Protein AF-U3U394-F1 (afdb_monomer_lite)

Radius of gyration: 17.97 Å; chains: 1; bounding box: 42×38×52 Å

Foldseek 3Di:
DVQQQDDDPQHGFGAPDPDRAGDDDLAARLVVLVVLLVVLVVDDPVVVVVSLVSLLSNVVSQLCLLPPDDNVLSQGWGWHAAPVGDTDIARFDDCRHPPPVDAAARLNVQLNLLLSLLSSLVVVVVPVVSNVSSLSNSVSSLVCCCQSHPVSDRQQAPDDDDADWDADPNDPVQTADHLFGASAKHADPPPPVRHIDAQCDCVRPVDPCNSRHRHTDPSSSVSNVSSVVGDSDD

pLDDT: mean 91.77, std 9.72, range [55.38, 98.94]

Sequence (234 aa):
MARLTSLDNWHDYWRADGEKRPFFHPSDAGLPVIALLEYARIAPQAQQAKIRQTVKRSLSFELAVTKETRNPFGYARQLIQLKDGVKRTSFFFPHDSEAAPWWQGENARIASLAAAARQAMPLFADDKAFTQQLQSYAWDQLNWILGHNPYDVSMLTGSSYRHISYLFFNSWKYTTLPGGIVNGITGASNQVADGIAFDEGYAVTRKDNDWRWAEGWLPHSAWYLYAVSLPDRH

Secondary structure (DSSP, 8-state):
-TTEEEETTEEEEEBSSSSS-B---TTTTTHHHHHHHHHHTTS-HHHHHHHHHHHHHHHHHHHHHHHSS--TT----EEEE-TTS-EEEESS--SSSTTTT-----HHHHHHHHHHHHHHGGGGTT-HHHHHHHHHHHHHHHHHHTT-STT----BTTSSS------BTTBGGGPPPTT-BB---EE-SSS-TT-EES---HHHHSSS-THHHH-B-HHHHHHHHHHHHS----

Structure (mmCIF, N/CA/C/O backbone):
data_AF-U3U394-F1
#
_entry.id   AF-U3U394-F1
#
loop_
_atom_site.group_PDB
_atom_site.id
_atom_site.type_symbol
_atom_site.label_atom_id
_atom_site.label_alt_id
_atom_site.label_comp_id
_atom_site.label_asym_id
_atom_site.label_entity_id
_atom_site.label_seq_id
_atom_site.pdbx_PDB_ins_code
_atom_site.Cartn_x
_atom_site.Cartn_y
_atom_site.Cartn_z
_atom_site.occupancy
_atom_site.B_iso_or_equiv
_atom_site.auth_seq_id
_atom_site.auth_comp_id
_atom_site.auth_asym_id
_atom_site.auth_atom_id
_atom_site.pdbx_PDB_model_num
ATOM 1 N N . MET A 1 1 ? -18.709 -1.958 7.313 1.00 63.03 1 MET A N 1
ATOM 2 C CA . MET A 1 1 ? -18.138 -3.155 7.983 1.00 63.03 1 MET A CA 1
ATOM 3 C C . MET A 1 1 ? -18.516 -4.467 7.300 1.00 63.03 1 MET A C 1
ATOM 5 O O . MET A 1 1 ? -17.680 -5.349 7.260 1.00 63.03 1 MET A O 1
ATOM 9 N N . ALA A 1 2 ? -19.702 -4.594 6.688 1.00 76.31 2 ALA A N 1
ATOM 10 C CA . ALA A 1 2 ? -20.147 -5.803 5.970 1.00 76.31 2 ALA A CA 1
ATOM 11 C C . ALA A 1 2 ? -19.327 -6.197 4.712 1.00 76.31 2 ALA A C 1
ATOM 13 O O . ALA A 1 2 ? -19.745 -7.078 3.967 1.00 76.31 2 ALA A O 1
ATOM 14 N N . ARG A 1 3 ? -18.201 -5.526 4.437 1.00 92.25 3 ARG A N 1
ATOM 15 C CA . ARG A 1 3 ? -17.282 -5.845 3.332 1.00 92.25 3 ARG A CA 1
ATOM 16 C C . ARG A 1 3 ? -15.950 -6.440 3.800 1.00 92.25 3 ARG A C 1
ATOM 18 O O . ARG A 1 3 ? -15.178 -6.861 2.952 1.00 92.25 3 ARG A O 1
ATOM 25 N N . LEU A 1 4 ? -15.692 -6.486 5.110 1.00 95.06 4 LEU A N 1
ATOM 26 C CA . LEU A 1 4 ? -14.572 -7.248 5.657 1.00 95.06 4 LEU A CA 1
ATOM 27 C C . LEU A 1 4 ? -15.026 -8.706 5.787 1.00 95.06 4 LEU A C 1
ATOM 29 O O . LEU A 1 4 ? -16.040 -8.964 6.441 1.00 95.06 4 LEU A O 1
ATOM 33 N N . THR A 1 5 ? -14.339 -9.632 5.129 1.00 95.38 5 THR A N 1
ATOM 34 C CA . THR A 1 5 ? -14.770 -11.030 5.002 1.00 95.38 5 THR A CA 1
ATOM 35 C C . THR A 1 5 ? -13.592 -11.994 5.109 1.00 95.38 5 THR A C 1
ATOM 37 O O . THR A 1 5 ? -12.438 -11.576 5.156 1.00 95.38 5 THR A O 1
ATOM 40 N N . SER A 1 6 ? -13.904 -13.289 5.139 1.00 94.44 6 SER A N 1
ATOM 41 C CA . SER A 1 6 ? -12.925 -14.372 5.169 1.00 94.44 6 SER A CA 1
ATOM 42 C C . SER A 1 6 ? -13.251 -15.438 4.117 1.00 94.44 6 SER A C 1
ATOM 44 O O . SER A 1 6 ? -14.423 -15.711 3.828 1.00 94.44 6 SER A O 1
ATOM 46 N N . LEU A 1 7 ? -12.214 -16.043 3.547 1.00 91.19 7 LEU A N 1
ATOM 47 C CA . LEU A 1 7 ? -12.273 -17.128 2.573 1.00 91.19 7 LEU A CA 1
ATOM 48 C C . LEU A 1 7 ? -11.071 -18.036 2.813 1.00 91.19 7 LEU A C 1
ATOM 50 O O . LEU A 1 7 ? -9.940 -17.560 2.793 1.00 91.19 7 LEU A O 1
ATOM 54 N N . ASP A 1 8 ? -11.339 -19.323 3.017 1.00 89.38 8 ASP A N 1
ATOM 55 C CA . ASP A 1 8 ? -10.326 -20.340 3.288 1.00 89.38 8 ASP A CA 1
ATOM 56 C C . ASP A 1 8 ? -9.394 -19.908 4.434 1.00 89.38 8 ASP A C 1
ATOM 58 O O . ASP A 1 8 ? -9.861 -19.704 5.558 1.00 89.38 8 ASP A O 1
ATOM 62 N N . ASN A 1 9 ? -8.101 -19.736 4.159 1.00 90.50 9 ASN A N 1
ATOM 63 C CA . ASN A 1 9 ? -7.083 -19.296 5.114 1.00 90.50 9 ASN A CA 1
ATOM 64 C C . ASN A 1 9 ? -6.902 -17.767 5.184 1.00 90.50 9 ASN A C 1
ATOM 66 O O . ASN A 1 9 ? -6.143 -17.285 6.025 1.00 90.50 9 ASN A O 1
ATOM 70 N N . TRP A 1 10 ? -7.569 -16.994 4.323 1.00 94.62 10 TRP A N 1
ATOM 71 C CA . TRP A 1 10 ? -7.512 -15.535 4.354 1.00 94.62 10 TRP A CA 1
ATOM 72 C C . TRP A 1 10 ? -8.654 -14.984 5.191 1.00 94.62 10 TRP A C 1
ATOM 74 O O . TRP A 1 10 ? -9.829 -15.062 4.820 1.00 94.62 10 TRP A O 1
ATOM 84 N N . HIS A 1 11 ? -8.300 -14.396 6.326 1.00 95.44 11 HIS A N 1
ATOM 85 C CA . HIS A 1 11 ? -9.247 -13.768 7.231 1.00 95.44 11 HIS A CA 1
ATOM 86 C C . HIS A 1 11 ? -9.140 -12.253 7.150 1.00 95.44 11 HIS A C 1
ATOM 88 O O . HIS A 1 11 ? -8.042 -11.714 7.103 1.00 95.44 11 HIS A O 1
ATOM 94 N N . ASP A 1 12 ? -10.282 -11.577 7.207 1.00 97.00 12 ASP A N 1
ATOM 95 C CA . ASP A 1 12 ? -10.366 -10.128 7.395 1.00 97.00 12 ASP A CA 1
ATOM 96 C C . ASP A 1 12 ? -9.837 -9.286 6.225 1.00 97.00 12 ASP A C 1
ATOM 98 O O . ASP A 1 12 ? -9.327 -8.185 6.423 1.00 97.00 12 ASP A O 1
ATOM 102 N N . TYR A 1 13 ? -10.029 -9.767 4.996 1.00 97.19 13 TYR A N 1
ATOM 103 C CA . TYR A 1 13 ? -9.745 -9.000 3.783 1.00 97.19 13 TYR A CA 1
ATOM 104 C C . TYR A 1 13 ? -10.979 -8.221 3.306 1.00 97.19 13 TYR A C 1
ATOM 106 O O . TYR A 1 13 ? -12.129 -8.573 3.597 1.00 97.19 13 TYR A O 1
ATOM 114 N N . TRP A 1 14 ? -10.761 -7.146 2.549 1.00 97.94 14 TRP A N 1
ATOM 115 C CA . TRP A 1 14 ? -11.839 -6.385 1.914 1.00 97.94 14 TRP A CA 1
ATOM 116 C C . TRP A 1 14 ? -12.345 -7.099 0.660 1.00 97.94 14 TRP A C 1
ATOM 118 O O . TRP A 1 14 ? -11.542 -7.457 -0.194 1.00 97.94 14 TRP A O 1
ATOM 128 N N . ARG A 1 15 ? -13.664 -7.267 0.491 1.00 96.81 15 ARG A N 1
ATOM 129 C CA . ARG A 1 15 ? -14.250 -7.728 -0.784 1.00 96.81 15 ARG A CA 1
ATOM 130 C C . ARG A 1 15 ? -14.664 -6.572 -1.695 1.00 96.81 15 ARG A C 1
ATOM 132 O O . ARG A 1 15 ? -15.255 -5.589 -1.236 1.00 96.81 15 ARG A O 1
ATOM 139 N N . ALA A 1 16 ? -14.411 -6.733 -2.988 1.00 95.56 16 ALA A N 1
ATOM 140 C CA . ALA A 1 16 ? -14.773 -5.786 -4.037 1.00 95.56 16 ALA A CA 1
ATOM 141 C C . ALA A 1 16 ? -16.257 -5.886 -4.440 1.00 95.56 16 ALA A C 1
ATOM 143 O O . ALA A 1 16 ? -16.880 -4.875 -4.755 1.00 95.56 16 ALA A O 1
ATOM 144 N N . ASP A 1 17 ? -16.854 -7.077 -4.373 1.00 92.88 17 ASP A N 1
ATOM 145 C CA . ASP A 1 17 ? -18.209 -7.358 -4.859 1.00 92.88 17 ASP A CA 1
ATOM 146 C C . ASP A 1 17 ? -19.150 -7.881 -3.753 1.00 92.88 17 ASP A C 1
ATOM 148 O O . ASP A 1 17 ? -18.876 -7.747 -2.556 1.00 92.88 17 ASP A O 1
ATOM 152 N N . GLY A 1 18 ? -20.325 -8.383 -4.152 1.00 91.62 18 GLY A N 1
ATOM 153 C CA . GLY A 1 18 ? -21.289 -9.025 -3.252 1.00 91.62 18 GLY A CA 1
ATOM 154 C C . GLY A 1 18 ? -20.880 -10.436 -2.814 1.00 91.62 18 GLY A C 1
ATOM 155 O O . GLY A 1 18 ? -21.461 -10.968 -1.868 1.00 91.62 18 GLY A O 1
ATOM 156 N N . GLU A 1 19 ? -19.868 -11.015 -3.459 1.00 89.81 19 GLU A N 1
ATOM 157 C CA . GLU A 1 19 ? -19.391 -12.370 -3.225 1.00 89.81 19 GLU A CA 1
ATOM 158 C C . GLU A 1 19 ? -18.104 -12.344 -2.384 1.00 89.81 19 GLU A C 1
ATOM 160 O O . GLU A 1 19 ? -18.111 -11.880 -1.234 1.00 89.81 19 GLU A O 1
ATOM 165 N N . LYS A 1 20 ? -17.012 -12.899 -2.922 1.00 90.19 20 LYS A N 1
ATOM 166 C CA . LYS A 1 20 ? -15.726 -13.086 -2.246 1.00 90.19 20 LYS A CA 1
ATOM 167 C C . LYS A 1 20 ? -14.536 -12.596 -3.079 1.00 90.19 20 LYS A C 1
ATOM 169 O O . LYS A 1 20 ? -13.404 -12.963 -2.748 1.00 90.19 20 LYS A O 1
ATOM 174 N N . ARG A 1 21 ? -14.742 -11.781 -4.126 1.00 94.94 21 ARG A N 1
ATOM 175 C CA . ARG A 1 21 ? -13.626 -11.201 -4.893 1.00 94.94 21 ARG A CA 1
ATOM 176 C C . ARG A 1 21 ? -12.840 -10.253 -3.985 1.00 94.94 21 ARG A C 1
ATOM 178 O O . ARG A 1 21 ? -13.437 -9.308 -3.465 1.00 94.94 21 ARG A O 1
ATOM 185 N N . PRO A 1 22 ? -11.533 -10.461 -3.771 1.00 97.00 22 PRO A N 1
ATOM 186 C CA . PRO A 1 22 ? -10.739 -9.549 -2.964 1.00 97.00 22 PRO A CA 1
ATOM 187 C C . PRO A 1 22 ? -10.677 -8.163 -3.611 1.00 97.00 22 PRO A C 1
ATOM 189 O O . PRO A 1 22 ? -10.644 -8.014 -4.835 1.00 97.00 22 PRO A O 1
ATOM 192 N N . PHE A 1 23 ? -10.694 -7.137 -2.772 1.00 97.50 23 PHE A N 1
ATOM 193 C CA . PHE A 1 23 ? -10.368 -5.774 -3.142 1.00 97.50 23 PHE A CA 1
ATOM 194 C C . PHE A 1 23 ? -8.850 -5.621 -3.101 1.00 97.50 23 PHE A C 1
ATOM 196 O O . PHE A 1 23 ? -8.230 -5.730 -2.047 1.00 97.50 23 PHE A O 1
ATOM 203 N N . PHE A 1 24 ? -8.280 -5.363 -4.268 1.00 97.06 24 PHE A N 1
ATOM 204 C CA . PHE A 1 24 ? -6.892 -4.981 -4.473 1.00 97.06 24 PHE A CA 1
ATOM 205 C C . PHE A 1 24 ? -6.909 -3.789 -5.431 1.00 97.06 24 PHE A C 1
ATOM 207 O O . PHE A 1 24 ? -7.726 -3.751 -6.356 1.00 97.06 24 PHE A O 1
ATOM 214 N N . HIS A 1 25 ? -6.072 -2.786 -5.174 1.00 97.62 25 HIS A N 1
ATOM 215 C CA . HIS A 1 25 ? -6.107 -1.521 -5.907 1.00 97.62 25 HIS A CA 1
ATOM 216 C C . HIS A 1 25 ? -4.688 -0.998 -6.127 1.00 97.62 25 HIS A C 1
ATOM 218 O O . HIS A 1 25 ? -3.935 -0.919 -5.155 1.00 97.62 25 HIS A O 1
ATOM 224 N N . PRO A 1 26 ? -4.330 -0.574 -7.350 1.00 95.62 26 PRO A N 1
ATOM 225 C CA . PRO A 1 26 ? -2.977 -0.119 -7.687 1.00 95.62 26 PRO A CA 1
ATOM 226 C C . PRO A 1 26 ? -2.648 1.276 -7.119 1.00 95.62 26 PRO A C 1
ATOM 228 O O . PRO A 1 26 ? -1.492 1.697 -7.129 1.00 95.62 26 PRO A O 1
ATOM 231 N N . SER A 1 27 ? -3.652 1.993 -6.595 1.00 97.75 27 SER A N 1
ATOM 232 C CA . SER A 1 27 ? -3.497 3.356 -6.060 1.00 97.75 27 SER A CA 1
ATOM 233 C C . SER A 1 27 ? -4.042 3.610 -4.652 1.00 97.75 27 SER A C 1
ATOM 235 O O . SER A 1 27 ? -3.453 4.407 -3.938 1.00 97.75 27 SER A O 1
ATOM 237 N N . ASP A 1 28 ? -5.122 2.955 -4.213 1.00 97.62 28 ASP A N 1
ATOM 238 C CA . ASP A 1 28 ? -5.930 3.427 -3.070 1.00 97.62 28 ASP A CA 1
ATOM 239 C C . ASP A 1 28 ? -6.272 2.291 -2.089 1.00 97.62 28 ASP A C 1
ATOM 241 O O . ASP A 1 28 ? -7.336 2.277 -1.469 1.00 97.62 28 ASP A O 1
ATOM 245 N N . ALA A 1 29 ? -5.395 1.293 -1.951 1.00 98.56 29 ALA A N 1
ATOM 246 C CA . ALA A 1 29 ? -5.679 0.116 -1.124 1.00 98.56 29 ALA A CA 1
ATOM 247 C C . ALA A 1 29 ? -5.903 0.446 0.367 1.00 98.56 29 ALA A C 1
ATOM 249 O O . ALA A 1 29 ? -6.643 -0.269 1.039 1.00 98.56 29 ALA A O 1
ATOM 250 N N . GLY A 1 30 ? -5.327 1.540 0.882 1.00 98.62 30 GLY A N 1
ATOM 251 C CA . GLY A 1 30 ? -5.552 2.012 2.255 1.00 98.62 30 GLY A CA 1
ATOM 252 C C . GLY A 1 30 ? -6.858 2.790 2.462 1.00 98.62 30 GLY A C 1
ATOM 253 O O . GLY A 1 30 ? -7.289 2.992 3.602 1.00 98.62 30 GLY A O 1
ATOM 254 N N . LEU A 1 31 ? -7.532 3.202 1.384 1.00 98.50 31 LEU A N 1
ATOM 255 C CA . LEU A 1 31 ? -8.709 4.070 1.451 1.00 98.50 31 LEU A CA 1
ATOM 256 C C . LEU A 1 31 ? -9.891 3.486 2.254 1.00 98.50 31 LEU A C 1
ATOM 258 O O . LEU A 1 31 ? -10.526 4.258 2.976 1.00 98.50 31 LEU A O 1
ATOM 262 N N . PRO A 1 32 ? -10.197 2.168 2.232 1.00 98.44 32 PRO A N 1
ATOM 263 C CA . PRO A 1 32 ? -11.253 1.604 3.075 1.00 98.44 32 PRO A CA 1
ATOM 264 C C . PRO A 1 32 ? -11.048 1.863 4.575 1.00 98.44 32 PRO A C 1
ATOM 266 O O . PRO A 1 32 ? -12.013 2.138 5.290 1.00 98.44 32 PRO A O 1
ATOM 269 N N . VAL A 1 33 ? -9.801 1.804 5.056 1.00 98.50 33 VAL A N 1
ATOM 270 C CA . VAL A 1 33 ? -9.463 2.096 6.457 1.00 98.50 33 VAL A CA 1
ATOM 271 C C . VAL A 1 33 ? -9.588 3.591 6.732 1.00 98.50 33 VAL A C 1
ATOM 273 O O . VAL A 1 33 ? -10.246 3.966 7.699 1.00 98.50 33 VAL A O 1
ATOM 276 N N . ILE A 1 34 ? -9.039 4.440 5.861 1.00 98.44 34 ILE A N 1
ATOM 277 C CA . ILE A 1 34 ? -9.120 5.906 5.988 1.00 98.44 34 ILE A CA 1
ATOM 278 C C . ILE A 1 34 ? -10.581 6.364 6.056 1.00 98.44 34 ILE A C 1
ATOM 280 O O . ILE A 1 34 ? -10.960 7.090 6.971 1.00 98.44 34 ILE A O 1
ATOM 284 N N . ALA A 1 35 ? -11.439 5.870 5.160 1.00 98.25 35 ALA A N 1
ATOM 285 C CA . ALA A 1 35 ? -12.860 6.210 5.146 1.00 98.25 35 ALA A CA 1
ATOM 286 C C . ALA A 1 35 ? -13.575 5.819 6.453 1.00 98.25 35 ALA A C 1
ATOM 288 O O . ALA A 1 35 ? -14.434 6.553 6.944 1.00 98.25 35 ALA A O 1
ATOM 289 N N . LEU A 1 36 ? -13.212 4.676 7.047 1.00 97.94 36 LEU A N 1
ATOM 290 C CA . LEU A 1 36 ? -13.739 4.264 8.347 1.00 97.94 36 LEU A CA 1
ATOM 291 C C . LEU A 1 36 ? -13.247 5.161 9.485 1.00 97.94 36 LEU A C 1
ATOM 293 O O . LEU A 1 36 ? -14.038 5.490 10.367 1.00 97.94 36 LEU A O 1
ATOM 297 N N . LEU A 1 37 ? -11.973 5.555 9.471 1.00 97.19 37 LEU A N 1
ATOM 298 C CA . LEU A 1 37 ? -11.394 6.452 10.473 1.00 97.19 37 LEU A CA 1
ATOM 299 C C . LEU A 1 37 ? -12.010 7.852 10.403 1.00 97.19 37 LEU A C 1
ATOM 301 O O . LEU A 1 37 ? -12.338 8.422 11.442 1.00 97.19 37 LEU A O 1
ATOM 305 N N . GLU A 1 38 ? -12.239 8.375 9.198 1.00 97.44 38 GLU A N 1
ATOM 306 C CA . GLU A 1 38 ? -12.947 9.642 9.000 1.00 97.44 38 GLU A CA 1
ATOM 307 C C . GLU A 1 38 ? -14.391 9.557 9.498 1.00 97.44 38 GLU A C 1
ATOM 309 O O . GLU A 1 38 ? -14.842 10.416 10.256 1.00 97.44 38 GLU A O 1
ATOM 314 N N . TYR A 1 39 ? -15.103 8.473 9.174 1.00 96.94 39 TYR A N 1
ATOM 315 C CA . TYR A 1 39 ? -16.455 8.271 9.686 1.00 96.94 39 TYR A CA 1
ATOM 316 C C . TYR A 1 39 ? -16.494 8.148 11.216 1.00 96.94 39 TYR A C 1
ATOM 318 O O . TYR A 1 39 ? -17.398 8.687 11.854 1.00 96.94 39 TYR A O 1
ATOM 326 N N . ALA A 1 40 ? -15.505 7.491 11.831 1.00 96.12 40 ALA A N 1
ATOM 327 C CA . ALA A 1 40 ? -15.450 7.311 13.281 1.00 96.12 40 ALA A CA 1
ATOM 328 C C . ALA A 1 40 ? -15.468 8.639 14.055 1.00 96.12 40 ALA A C 1
ATOM 330 O O . ALA A 1 40 ? -16.001 8.672 15.162 1.00 96.12 40 ALA A O 1
ATOM 331 N N . ARG A 1 41 ? -14.955 9.731 13.467 1.00 95.25 41 ARG A N 1
ATOM 332 C CA . ARG A 1 41 ? -14.943 11.072 14.081 1.00 95.25 41 ARG A CA 1
ATOM 333 C C . ARG A 1 41 ? -16.339 11.640 14.326 1.00 95.25 41 ARG A C 1
ATOM 335 O O . ARG A 1 41 ? -16.513 12.445 15.233 1.00 95.25 41 ARG A O 1
ATOM 342 N N . ILE A 1 42 ? -17.319 11.223 13.527 1.00 96.69 42 ILE A N 1
ATOM 343 C CA . ILE A 1 42 ? -18.704 11.712 13.589 1.00 96.69 42 ILE A CA 1
ATOM 344 C C . ILE A 1 42 ? -19.712 10.607 13.936 1.00 96.69 42 ILE A C 1
ATOM 346 O O . ILE A 1 42 ? -20.907 10.869 14.061 1.00 96.69 42 ILE A O 1
ATOM 350 N N . ALA A 1 43 ? -19.255 9.361 14.071 1.00 96.38 43 ALA A N 1
ATOM 351 C CA . ALA A 1 43 ? -20.112 8.220 14.352 1.00 96.38 43 ALA A CA 1
ATOM 352 C C . ALA A 1 43 ? -20.527 8.166 15.837 1.00 96.38 43 ALA A C 1
ATOM 354 O O . ALA A 1 43 ? -19.741 8.539 16.713 1.00 96.38 43 ALA A O 1
ATOM 355 N N . PRO A 1 44 ? -21.715 7.617 16.161 1.00 95.81 44 PRO A N 1
ATOM 356 C CA . PRO A 1 44 ? -22.103 7.325 17.540 1.00 95.81 44 PRO A CA 1
ATOM 357 C C . PRO A 1 44 ? -21.108 6.388 18.240 1.00 95.81 44 PRO A C 1
ATOM 359 O O . PRO A 1 44 ? -20.554 5.483 17.611 1.00 95.81 44 PRO A O 1
ATOM 362 N N . GLN A 1 45 ? -20.949 6.521 19.560 1.00 91.81 45 GLN A N 1
ATOM 363 C CA . GLN A 1 45 ? -19.980 5.748 20.356 1.00 91.81 45 GLN A CA 1
ATOM 364 C C . GLN A 1 45 ? -20.076 4.225 20.140 1.00 91.81 45 GLN A C 1
ATOM 366 O O . GLN A 1 45 ? -19.060 3.548 19.982 1.00 91.81 45 GLN A O 1
ATOM 371 N N . ALA A 1 46 ? -21.296 3.681 20.048 1.00 90.31 46 ALA A N 1
ATOM 372 C CA . ALA A 1 46 ? -21.518 2.257 19.778 1.00 90.31 46 ALA A CA 1
ATOM 373 C C . ALA A 1 46 ? -20.924 1.801 18.429 1.00 90.31 46 ALA A C 1
ATOM 375 O O . ALA A 1 46 ? -20.462 0.668 18.290 1.00 90.31 46 ALA A O 1
ATOM 376 N N . GLN A 1 47 ? -20.906 2.683 17.427 1.00 94.62 47 GLN A N 1
ATOM 377 C CA . GLN A 1 47 ? -20.308 2.401 16.125 1.00 94.62 47 GLN A CA 1
ATOM 378 C C . GLN A 1 47 ? -18.794 2.616 16.125 1.00 94.62 47 GLN A C 1
ATOM 380 O O . GLN A 1 47 ? -18.097 1.849 15.464 1.00 94.62 47 GLN A O 1
ATOM 385 N N . GLN A 1 48 ? -18.272 3.575 16.897 1.00 95.06 48 GLN A N 1
ATOM 386 C CA . GLN A 1 48 ? -16.827 3.815 17.022 1.00 95.06 48 GLN A CA 1
ATOM 387 C C . GLN A 1 48 ? -16.077 2.564 17.496 1.00 95.06 48 GLN A C 1
ATOM 389 O O . GLN A 1 48 ? -15.067 2.191 16.901 1.00 95.06 48 GLN A O 1
ATOM 394 N N . ALA A 1 49 ? -16.605 1.850 18.497 1.00 93.62 49 ALA A N 1
ATOM 395 C CA . ALA A 1 49 ? -16.009 0.599 18.975 1.00 93.62 49 ALA A CA 1
ATOM 396 C C . ALA A 1 49 ? -15.943 -0.473 17.870 1.00 93.62 49 ALA A C 1
ATOM 398 O O . ALA A 1 49 ? -14.921 -1.137 17.678 1.00 93.62 49 ALA A O 1
ATOM 399 N N . LYS A 1 50 ? -17.019 -0.600 17.086 1.00 95.38 50 LYS A N 1
ATOM 400 C CA . LYS A 1 50 ? -17.105 -1.562 15.981 1.00 95.38 50 LYS A CA 1
ATOM 401 C C . LYS A 1 50 ? -16.185 -1.176 14.813 1.00 95.38 50 LYS A C 1
ATOM 403 O O . LYS A 1 50 ? -15.582 -2.050 14.185 1.00 95.38 50 LYS A O 1
ATOM 408 N N . ILE A 1 51 ? -16.030 0.123 14.549 1.00 96.62 51 ILE A N 1
ATOM 409 C CA . ILE A 1 51 ? -15.065 0.652 13.580 1.00 96.62 51 ILE A CA 1
ATOM 410 C C . ILE A 1 51 ? -13.640 0.345 14.038 1.00 96.62 51 ILE A C 1
ATOM 412 O O . ILE A 1 51 ? -12.895 -0.252 13.267 1.00 96.62 51 ILE A O 1
ATOM 416 N N . ARG A 1 52 ? -13.286 0.645 15.295 1.00 96.75 52 ARG A N 1
ATOM 417 C CA . ARG A 1 52 ? -11.973 0.318 15.873 1.00 96.75 52 ARG A CA 1
ATOM 418 C C . ARG A 1 52 ? -11.638 -1.161 15.707 1.00 96.75 52 ARG A C 1
ATOM 420 O O . ARG A 1 52 ? -10.554 -1.494 15.239 1.00 96.75 52 ARG A O 1
ATOM 427 N N . GLN A 1 53 ? -12.579 -2.052 16.020 1.00 96.75 53 GLN A N 1
ATOM 428 C CA . GLN A 1 53 ? -12.387 -3.492 15.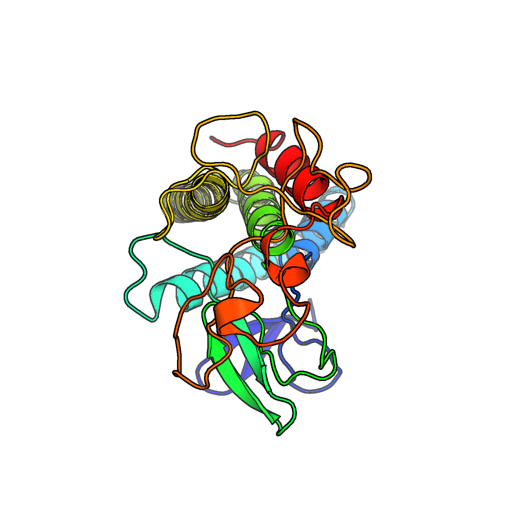833 1.00 96.75 53 GLN A CA 1
ATOM 429 C C . GLN A 1 53 ? -12.196 -3.873 14.355 1.00 96.75 53 GLN A C 1
ATOM 431 O O . GLN A 1 53 ? -11.350 -4.706 14.039 1.00 96.75 53 GLN A O 1
ATOM 436 N N . THR A 1 54 ? -12.963 -3.265 13.446 1.00 98.00 54 THR A N 1
ATOM 437 C CA . THR A 1 54 ? -12.857 -3.516 11.998 1.00 98.00 54 THR A CA 1
ATOM 438 C C . THR A 1 54 ? -11.512 -3.047 11.444 1.00 98.00 54 THR A C 1
ATOM 440 O O . THR A 1 54 ? -10.870 -3.787 10.706 1.00 98.00 54 THR A O 1
ATOM 443 N N . VAL A 1 55 ? -11.067 -1.848 11.828 1.00 98.38 55 VAL A N 1
ATOM 444 C CA . VAL A 1 55 ? -9.766 -1.294 11.433 1.00 98.38 55 VAL A CA 1
ATOM 445 C C . VAL A 1 55 ? -8.634 -2.172 11.957 1.00 98.38 55 VAL A C 1
ATOM 447 O O . VAL A 1 55 ? -7.743 -2.515 11.185 1.00 98.38 55 VAL A O 1
ATOM 450 N N . LYS A 1 56 ? -8.697 -2.606 13.226 1.00 98.50 56 LYS A N 1
ATOM 451 C CA . LYS A 1 56 ? -7.688 -3.508 13.801 1.00 98.50 56 LYS A CA 1
ATOM 452 C C . LYS A 1 56 ? -7.565 -4.788 12.979 1.00 98.50 56 LYS A C 1
ATOM 454 O O . LYS A 1 56 ? -6.471 -5.126 12.557 1.00 98.50 56 LYS A O 1
ATOM 459 N N . ARG A 1 57 ? -8.692 -5.448 12.698 1.00 98.56 57 ARG A N 1
ATOM 460 C CA . ARG A 1 57 ? -8.747 -6.683 11.899 1.00 98.56 57 ARG A CA 1
ATOM 461 C C . ARG A 1 57 ? -8.193 -6.498 10.487 1.00 98.56 57 ARG A C 1
ATOM 463 O O . ARG A 1 57 ? -7.338 -7.270 10.073 1.00 98.56 57 ARG A O 1
ATOM 470 N N . SER A 1 58 ? -8.614 -5.444 9.787 1.00 98.56 58 SER A N 1
ATOM 471 C CA . SER A 1 58 ? -8.117 -5.143 8.439 1.00 98.56 58 SER A CA 1
ATOM 472 C C . SER A 1 58 ? -6.609 -4.894 8.419 1.00 98.56 58 SER A C 1
ATOM 474 O O . SER A 1 58 ? -5.918 -5.445 7.575 1.00 98.56 58 SER A O 1
ATOM 476 N N . LEU A 1 59 ? -6.076 -4.093 9.344 1.00 98.75 59 LEU A N 1
ATOM 477 C CA . LEU A 1 59 ? -4.637 -3.824 9.392 1.00 98.75 59 LEU A CA 1
ATOM 478 C C . LEU A 1 59 ? -3.837 -5.045 9.872 1.00 98.75 59 LEU A C 1
ATOM 480 O O . LEU A 1 59 ? -2.715 -5.258 9.424 1.00 98.75 59 LEU A O 1
ATOM 484 N N . SER A 1 60 ? -4.410 -5.883 10.742 1.00 98.69 60 SER A N 1
ATOM 485 C CA . SER A 1 60 ? -3.824 -7.182 11.088 1.00 98.69 60 SER A CA 1
ATOM 486 C C . SER A 1 60 ? -3.733 -8.111 9.877 1.00 98.69 60 SER A C 1
ATOM 488 O O . SER A 1 60 ? -2.726 -8.804 9.749 1.00 98.69 60 SER A O 1
ATOM 490 N N . PHE A 1 61 ? -4.722 -8.101 8.977 1.00 98.69 61 PHE A N 1
ATOM 491 C CA . PHE A 1 61 ? -4.651 -8.822 7.705 1.00 98.69 61 PHE A CA 1
ATOM 492 C C . PHE A 1 61 ? -3.501 -8.309 6.825 1.00 98.69 61 PHE A C 1
ATOM 494 O O . PHE A 1 61 ? -2.676 -9.115 6.401 1.00 98.69 61 PHE A O 1
ATOM 501 N N . GLU A 1 62 ? -3.373 -6.991 6.627 1.00 98.81 62 GLU A N 1
ATOM 502 C CA . GLU A 1 62 ? -2.267 -6.407 5.843 1.00 98.81 62 GLU A CA 1
ATOM 503 C C . GLU A 1 62 ? -0.890 -6.804 6.409 1.00 98.81 62 GLU A C 1
ATOM 505 O O . GLU A 1 62 ? 0.002 -7.241 5.675 1.00 98.81 62 GLU A O 1
ATOM 510 N N . LEU A 1 63 ? -0.724 -6.729 7.737 1.00 98.81 63 LEU A N 1
ATOM 511 C CA . LEU A 1 63 ? 0.501 -7.148 8.425 1.00 98.81 63 LEU A CA 1
ATOM 512 C C . LEU A 1 63 ? 0.776 -8.649 8.266 1.00 98.81 63 LEU A C 1
ATOM 514 O O . LEU A 1 63 ? 1.930 -9.039 8.086 1.00 98.81 63 LEU A O 1
ATOM 518 N N . ALA A 1 64 ? -0.257 -9.491 8.357 1.00 98.44 64 ALA A N 1
ATOM 519 C CA . ALA A 1 64 ? -0.126 -10.937 8.217 1.00 98.44 64 ALA A CA 1
ATOM 520 C C . ALA A 1 64 ? 0.281 -11.314 6.789 1.00 98.44 64 ALA A C 1
ATOM 522 O O . ALA A 1 64 ? 1.300 -11.979 6.610 1.00 98.44 64 ALA A O 1
ATOM 523 N N . VAL A 1 65 ? -0.437 -10.808 5.780 1.00 98.00 65 VAL A N 1
ATOM 524 C CA . VAL A 1 65 ? -0.148 -11.058 4.360 1.00 98.00 65 VAL A CA 1
ATOM 525 C C . VAL A 1 65 ? 1.252 -10.574 3.988 1.00 98.00 65 VAL A C 1
ATOM 527 O O . VAL A 1 65 ? 1.985 -11.269 3.283 1.00 98.00 65 VAL A O 1
ATOM 530 N N . THR A 1 66 ? 1.687 -9.431 4.517 1.00 98.50 66 THR A N 1
ATOM 531 C CA . THR A 1 66 ? 3.040 -8.892 4.293 1.00 98.50 66 THR A CA 1
ATOM 532 C C . THR A 1 66 ? 4.152 -9.795 4.848 1.00 98.50 66 THR A C 1
ATOM 534 O O . THR A 1 66 ? 5.253 -9.807 4.293 1.00 98.50 66 THR A O 1
ATOM 537 N 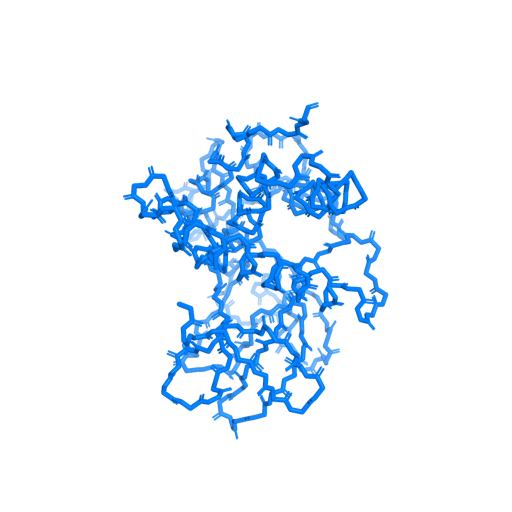N . LYS A 1 67 ? 3.862 -10.596 5.886 1.00 97.88 67 LYS A N 1
ATOM 538 C CA . LYS A 1 67 ? 4.807 -11.498 6.576 1.00 97.88 67 LYS A CA 1
ATOM 539 C C . LYS A 1 67 ? 4.727 -12.968 6.140 1.00 97.88 67 LYS A C 1
ATOM 541 O O . LYS A 1 67 ? 5.512 -13.774 6.629 1.00 97.88 67 LYS A O 1
ATOM 546 N N . GLU A 1 68 ? 3.814 -13.337 5.239 1.00 96.75 68 GLU A N 1
ATOM 547 C CA . GLU A 1 68 ? 3.629 -14.735 4.798 1.00 96.75 68 GLU A CA 1
ATOM 548 C C . GLU A 1 68 ? 4.870 -15.345 4.124 1.00 96.75 68 GLU A C 1
ATOM 550 O O . GLU A 1 68 ? 5.028 -16.563 4.101 1.00 96.75 68 GLU A O 1
ATOM 555 N N . THR A 1 69 ? 5.746 -14.515 3.553 1.00 95.56 69 THR A N 1
ATOM 556 C CA . THR A 1 69 ? 6.966 -14.947 2.861 1.00 95.56 69 THR A CA 1
ATOM 557 C C . THR A 1 69 ? 8.153 -14.059 3.232 1.00 95.56 69 THR A C 1
ATOM 559 O O . THR A 1 69 ? 7.999 -13.039 3.907 1.00 95.56 69 THR A O 1
ATOM 562 N N . ARG A 1 70 ? 9.359 -14.432 2.786 1.00 97.06 70 ARG A N 1
ATOM 563 C CA . ARG A 1 70 ? 10.565 -13.613 2.962 1.00 97.06 70 ARG A CA 1
ATOM 564 C C . ARG A 1 70 ? 10.366 -12.262 2.279 1.00 97.06 70 ARG A C 1
ATOM 566 O O . ARG A 1 70 ? 10.242 -12.192 1.061 1.00 97.06 70 ARG A O 1
ATOM 573 N N . ASN A 1 71 ? 10.361 -11.203 3.078 1.00 97.69 71 ASN A N 1
ATOM 574 C CA . ASN A 1 71 ? 10.083 -9.848 2.625 1.00 97.69 71 ASN A CA 1
ATOM 575 C C . ASN A 1 71 ? 11.011 -8.852 3.346 1.00 97.69 71 ASN A C 1
ATOM 577 O O . ASN A 1 71 ? 10.575 -8.168 4.270 1.00 97.69 71 ASN A O 1
ATOM 581 N N . PRO A 1 72 ? 12.310 -8.810 2.990 1.00 97.62 72 PRO A N 1
ATOM 582 C CA . PRO A 1 72 ? 13.304 -8.017 3.720 1.00 97.62 72 PRO A CA 1
ATOM 583 C C . PRO A 1 72 ? 13.062 -6.503 3.637 1.00 97.62 72 PRO A C 1
ATOM 585 O O . PRO A 1 72 ? 13.515 -5.780 4.514 1.00 97.62 72 PRO A O 1
ATOM 588 N N . PHE A 1 73 ? 12.337 -6.039 2.614 1.00 98.31 73 PHE A N 1
ATOM 589 C CA . PHE A 1 73 ? 11.962 -4.632 2.439 1.00 98.31 73 PHE A CA 1
ATOM 590 C C . PHE A 1 73 ? 10.626 -4.275 3.100 1.00 98.31 73 PHE A C 1
ATOM 592 O O . PHE A 1 73 ? 10.215 -3.123 3.040 1.00 98.31 73 PHE A O 1
ATOM 599 N N . GLY A 1 74 ? 9.908 -5.257 3.657 1.00 98.44 74 GLY A N 1
ATOM 600 C CA . GLY A 1 74 ? 8.584 -5.034 4.237 1.00 98.44 74 GLY A CA 1
ATOM 601 C C . GLY A 1 74 ? 7.535 -4.543 3.233 1.00 98.44 74 GLY A C 1
ATOM 602 O O . GLY A 1 74 ? 6.547 -3.939 3.644 1.00 98.44 74 GLY A O 1
ATOM 603 N N . TYR A 1 75 ? 7.714 -4.790 1.929 1.00 98.69 75 TYR A N 1
ATOM 604 C CA . TYR A 1 75 ? 6.790 -4.319 0.893 1.00 98.69 75 TYR A CA 1
ATOM 605 C C . TYR A 1 75 ? 5.390 -4.891 1.116 1.00 98.69 75 TYR A C 1
ATOM 607 O O . TYR A 1 75 ? 5.233 -6.111 1.220 1.00 98.69 75 TYR A O 1
ATOM 615 N N . ALA A 1 76 ? 4.375 -4.031 1.167 1.00 98.69 76 ALA A N 1
ATOM 616 C CA . ALA A 1 76 ? 2.999 -4.430 1.418 1.00 98.69 76 ALA A CA 1
ATOM 617 C C . ALA A 1 76 ? 2.520 -5.448 0.374 1.00 98.69 76 ALA A C 1
ATOM 619 O O . ALA A 1 76 ? 2.310 -5.110 -0.795 1.00 98.69 76 ALA A O 1
ATOM 620 N N . ARG A 1 77 ? 2.307 -6.697 0.795 1.00 98.38 77 ARG A N 1
ATOM 621 C CA . ARG A 1 77 ? 1.705 -7.739 -0.054 1.00 98.38 77 ARG A CA 1
ATOM 622 C C . ARG A 1 77 ? 0.182 -7.575 -0.081 1.00 98.38 77 ARG A C 1
ATOM 624 O O . ARG A 1 77 ? -0.376 -6.794 0.677 1.00 98.38 77 ARG A O 1
ATOM 631 N N . GLN A 1 78 ? -0.496 -8.277 -0.980 1.00 97.94 78 GLN A N 1
ATOM 632 C CA . GLN A 1 78 ? -1.940 -8.145 -1.202 1.00 97.94 78 GLN A CA 1
ATOM 633 C C . GLN A 1 78 ? -2.560 -9.476 -1.617 1.00 97.94 78 GLN A C 1
ATOM 635 O O . GLN A 1 78 ? -1.918 -10.281 -2.290 1.00 97.94 78 GLN A O 1
ATOM 640 N N . LEU A 1 79 ? -3.822 -9.695 -1.246 1.00 97.56 79 LEU A N 1
ATOM 641 C CA . LEU A 1 79 ? -4.638 -10.775 -1.797 1.00 97.56 79 LEU A CA 1
ATOM 642 C C . LEU A 1 79 ? -5.257 -10.307 -3.116 1.00 97.56 79 LEU A C 1
ATOM 644 O O . LEU A 1 79 ? -6.066 -9.384 -3.136 1.00 97.56 79 LEU A O 1
ATOM 648 N N . ILE A 1 80 ? -4.878 -10.957 -4.210 1.00 96.12 80 ILE A N 1
ATOM 649 C CA . ILE A 1 80 ? -5.302 -10.610 -5.567 1.00 96.12 80 ILE A CA 1
ATOM 650 C C . ILE A 1 80 ? -6.203 -11.696 -6.148 1.00 96.12 80 ILE A C 1
ATOM 652 O O . ILE A 1 80 ? -6.248 -12.824 -5.649 1.00 96.12 80 ILE A O 1
ATOM 656 N N . GLN A 1 81 ? -6.898 -11.359 -7.231 1.00 95.19 81 GLN A N 1
ATOM 657 C CA . GLN A 1 81 ? -7.606 -12.320 -8.069 1.00 95.19 81 GLN A CA 1
ATOM 658 C C . GLN A 1 81 ? -7.228 -12.096 -9.534 1.00 95.19 81 GLN A C 1
ATOM 660 O O . GLN A 1 81 ? -7.239 -10.958 -10.001 1.00 95.19 81 GLN A O 1
ATOM 665 N N . LEU A 1 82 ? -6.889 -13.175 -10.235 1.00 93.44 82 LEU A N 1
ATOM 666 C CA . LEU A 1 82 ? -6.640 -13.176 -11.675 1.00 93.44 82 LEU A CA 1
ATOM 667 C C . LEU A 1 82 ? -7.958 -13.238 -12.459 1.00 93.44 82 LEU A C 1
ATOM 669 O O . LEU A 1 82 ? -9.010 -13.580 -11.913 1.00 93.44 82 LEU A O 1
ATOM 673 N N . LYS A 1 83 ? -7.901 -12.940 -13.757 1.00 91.25 83 LYS A N 1
ATOM 674 C CA . LYS A 1 83 ? -9.068 -12.959 -14.651 1.00 91.25 83 LYS A CA 1
ATOM 675 C C . LYS A 1 83 ? -9.773 -14.321 -14.730 1.00 91.25 83 LYS A C 1
ATOM 677 O O . LYS A 1 83 ? -10.985 -14.365 -14.921 1.00 91.25 83 LYS A O 1
ATOM 682 N N . ASP A 1 84 ? -9.040 -15.415 -14.544 1.00 91.94 84 ASP A N 1
ATOM 683 C CA . ASP A 1 84 ? -9.574 -16.785 -14.485 1.00 91.94 84 ASP A CA 1
ATOM 684 C C . ASP A 1 84 ? -10.227 -17.146 -13.131 1.00 91.94 84 ASP A C 1
ATOM 686 O O . ASP A 1 84 ? -10.760 -18.242 -12.964 1.00 91.94 84 ASP A O 1
ATOM 690 N N . GLY A 1 85 ? -10.211 -16.226 -12.160 1.00 93.00 85 GLY A N 1
ATOM 691 C CA . GLY A 1 85 ? -10.803 -16.393 -10.834 1.00 93.00 85 GLY A CA 1
ATOM 692 C C . GLY A 1 85 ? -9.846 -16.916 -9.760 1.00 93.00 85 GLY A C 1
ATOM 693 O O . GLY A 1 85 ? -10.236 -16.942 -8.583 1.00 93.00 85 GLY A O 1
ATOM 694 N N . VAL A 1 86 ? -8.605 -17.278 -10.116 1.00 93.19 86 VAL A N 1
ATOM 695 C CA . VAL A 1 86 ? -7.590 -17.751 -9.163 1.00 93.19 86 VAL A CA 1
ATOM 696 C C . VAL A 1 86 ? -7.247 -16.644 -8.170 1.00 93.19 86 VAL A C 1
ATOM 698 O O . VAL A 1 86 ? -6.873 -15.534 -8.552 1.00 93.19 86 VAL A O 1
ATOM 701 N N . LYS A 1 87 ? -7.353 -16.959 -6.875 1.00 95.25 87 LYS A N 1
ATOM 702 C CA . LYS A 1 87 ? -6.993 -16.066 -5.767 1.00 95.25 87 LYS A CA 1
ATOM 703 C C . LYS A 1 87 ? -5.662 -16.492 -5.171 1.00 95.25 87 LYS A C 1
ATOM 705 O O . LYS A 1 87 ? -5.447 -17.678 -4.932 1.00 95.25 87 LYS A O 1
ATOM 710 N N . ARG A 1 88 ? -4.779 -15.530 -4.921 1.00 94.94 88 ARG A N 1
ATOM 711 C CA . ARG A 1 88 ? -3.493 -15.763 -4.251 1.00 94.94 88 ARG A CA 1
ATOM 712 C C . ARG A 1 88 ? -2.976 -14.486 -3.618 1.00 94.94 88 ARG A C 1
ATOM 714 O O . ARG A 1 88 ? -3.332 -13.393 -4.055 1.00 94.94 88 ARG A O 1
ATOM 721 N N . THR A 1 89 ? -2.098 -14.612 -2.634 1.00 95.94 89 THR A N 1
ATOM 722 C CA . THR A 1 89 ? -1.328 -13.459 -2.174 1.00 95.94 89 THR A CA 1
ATOM 723 C C . THR A 1 89 ? -0.158 -13.201 -3.118 1.00 95.94 89 THR A C 1
ATOM 725 O O . THR A 1 89 ? 0.472 -14.129 -3.627 1.00 95.94 89 THR A O 1
ATOM 728 N N . SER A 1 90 ? 0.126 -11.932 -3.386 1.00 95.81 90 SER A N 1
ATOM 729 C CA . SER A 1 90 ? 1.214 -11.500 -4.261 1.00 95.81 90 SER A CA 1
ATOM 730 C C . SER A 1 90 ? 1.830 -10.202 -3.749 1.00 95.81 90 SER A C 1
ATOM 732 O O . SER A 1 90 ? 1.236 -9.508 -2.923 1.00 95.81 90 SER A O 1
ATOM 734 N N . PHE A 1 91 ? 3.034 -9.885 -4.222 1.00 97.06 91 PHE A N 1
ATOM 735 C CA . PHE A 1 91 ? 3.627 -8.569 -4.002 1.00 97.06 91 PHE A CA 1
ATOM 736 C C . PHE A 1 91 ? 2.874 -7.510 -4.818 1.00 97.06 91 PHE A C 1
ATOM 738 O O . PHE A 1 91 ? 2.351 -6.557 -4.250 1.00 97.06 91 PHE A O 1
ATOM 745 N N . PHE A 1 92 ? 2.725 -7.724 -6.125 1.00 96.94 92 PHE A N 1
ATOM 746 C CA . PHE A 1 92 ? 2.309 -6.684 -7.068 1.00 96.94 92 PHE A CA 1
ATOM 747 C C . PHE A 1 92 ? 0.930 -6.938 -7.687 1.00 96.94 92 PHE A C 1
ATOM 749 O O . PHE A 1 92 ? 0.422 -8.065 -7.680 1.00 96.94 92 PHE A O 1
ATOM 756 N N . PHE A 1 93 ? 0.350 -5.883 -8.264 1.00 95.56 93 PHE A N 1
ATOM 757 C CA . PHE A 1 93 ? -0.884 -5.935 -9.038 1.00 95.56 93 PHE A CA 1
ATOM 758 C C . PHE A 1 93 ? -0.800 -6.979 -10.165 1.00 95.56 93 PHE A C 1
ATOM 760 O O . PHE A 1 93 ? 0.200 -7.027 -10.889 1.00 95.56 93 PHE A O 1
ATOM 767 N N . PRO A 1 94 ? -1.843 -7.798 -10.378 1.00 94.06 94 PRO A N 1
ATOM 768 C CA . PRO A 1 94 ? -1.841 -8.771 -11.460 1.00 94.06 94 PRO A CA 1
ATOM 769 C C . PRO A 1 94 ? -1.917 -8.106 -12.836 1.00 94.06 94 PRO A C 1
ATOM 771 O O . PRO A 1 94 ? -2.804 -7.297 -13.110 1.00 94.06 94 PRO A O 1
ATOM 774 N N . HIS A 1 95 ? -1.032 -8.531 -13.740 1.00 92.94 95 HIS A N 1
ATOM 775 C CA . HIS A 1 95 ? -1.045 -8.087 -15.137 1.00 92.94 95 HIS A CA 1
ATOM 776 C C . HIS A 1 95 ? -2.251 -8.636 -15.921 1.00 92.94 95 HIS A C 1
ATOM 778 O O . HIS A 1 95 ? -2.674 -8.017 -16.895 1.00 92.94 95 HIS A O 1
ATOM 784 N N . ASP A 1 96 ? -2.804 -9.778 -15.492 1.00 91.50 96 ASP A N 1
ATOM 785 C CA . ASP A 1 96 ? -4.018 -10.394 -16.045 1.00 91.50 96 ASP A CA 1
ATOM 786 C C . ASP A 1 96 ? -5.203 -10.217 -15.083 1.00 91.50 96 ASP A C 1
ATOM 788 O O . ASP A 1 96 ? -5.634 -11.136 -14.381 1.00 91.50 96 ASP A O 1
ATOM 792 N N . SER A 1 97 ? -5.673 -8.975 -15.007 1.00 90.75 97 SER A N 1
ATOM 793 C CA . SER A 1 97 ? -6.881 -8.574 -14.284 1.00 90.75 97 SER A CA 1
ATOM 794 C C . SER A 1 97 ? -7.946 -8.065 -15.250 1.00 90.75 97 SER A C 1
ATOM 796 O O . SER A 1 97 ? -7.723 -7.941 -16.453 1.00 90.75 97 SER A O 1
ATOM 798 N N . GLU A 1 98 ? -9.110 -7.696 -14.728 1.00 90.50 98 GLU A N 1
ATOM 799 C CA . GLU A 1 98 ? -10.160 -7.031 -15.501 1.00 90.50 98 GLU A CA 1
ATOM 800 C C . GLU A 1 98 ? -9.720 -5.654 -16.036 1.00 90.50 98 GLU A C 1
ATOM 802 O O . GLU A 1 98 ? -10.322 -5.155 -16.981 1.00 90.50 98 GLU A O 1
ATOM 807 N N . ALA A 1 99 ? -8.653 -5.064 -15.479 1.00 89.38 99 ALA A N 1
ATOM 808 C CA . ALA A 1 99 ? -8.038 -3.836 -15.982 1.00 89.38 99 ALA A CA 1
ATOM 809 C C . ALA A 1 99 ? -7.031 -4.084 -17.120 1.00 89.38 99 ALA A C 1
ATOM 811 O O . ALA A 1 99 ? -6.536 -3.125 -17.712 1.00 89.38 99 ALA A O 1
ATOM 812 N N . ALA A 1 100 ? -6.711 -5.343 -17.448 1.00 89.25 100 ALA A N 1
ATOM 813 C CA . ALA A 1 100 ? -5.775 -5.663 -18.520 1.00 89.25 100 ALA A CA 1
ATOM 814 C C . ALA A 1 100 ? -6.184 -4.967 -19.840 1.00 89.25 100 ALA A C 1
ATOM 816 O O . ALA A 1 100 ? -7.364 -4.966 -20.199 1.00 89.25 100 ALA A O 1
ATOM 817 N N . PRO A 1 101 ? -5.227 -4.381 -20.584 1.00 89.69 101 PRO A N 1
ATOM 818 C CA . PRO A 1 101 ? -3.775 -4.554 -20.456 1.00 89.69 101 PRO A CA 1
ATOM 819 C C . PRO A 1 101 ? -3.088 -3.594 -19.460 1.00 89.69 101 PRO A C 1
ATOM 821 O O . PRO A 1 101 ? -1.854 -3.500 -19.452 1.00 89.69 101 PRO A O 1
ATOM 824 N N . TRP A 1 102 ? -3.849 -2.849 -18.657 1.00 93.50 102 TRP A N 1
ATOM 825 C CA . TRP A 1 102 ? -3.315 -1.868 -17.719 1.00 93.50 102 TRP A CA 1
ATOM 826 C C . TRP A 1 102 ? -2.767 -2.527 -16.445 1.00 93.50 102 TRP A C 1
ATOM 828 O O . TRP A 1 102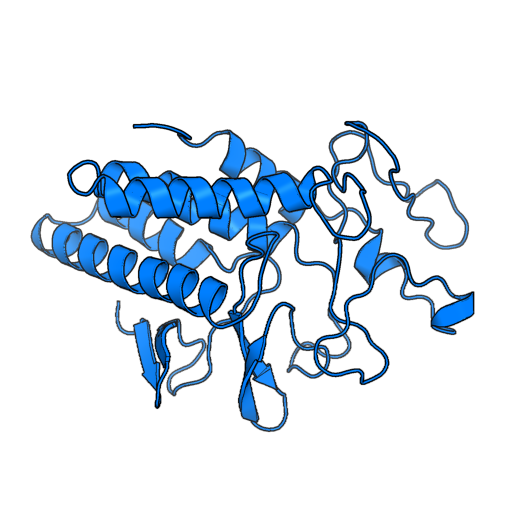 ? -3.406 -3.378 -15.829 1.00 93.50 102 TRP A O 1
ATOM 838 N N . TRP A 1 103 ? -1.558 -2.113 -16.078 1.00 94.62 103 TRP A N 1
ATOM 839 C CA . TRP A 1 103 ? -0.856 -2.373 -14.819 1.00 94.62 103 TRP A CA 1
ATOM 840 C C . TRP A 1 103 ? 0.367 -1.453 -14.790 1.00 94.62 103 TRP A C 1
ATOM 842 O O . TRP A 1 103 ? 0.908 -1.117 -15.846 1.00 94.62 103 TRP A O 1
ATOM 852 N N . GLN A 1 104 ? 0.811 -1.053 -13.608 1.00 96.38 104 GLN A N 1
ATOM 853 C CA . GLN A 1 104 ? 1.956 -0.161 -13.431 1.00 96.38 104 GLN A CA 1
ATOM 854 C C . GLN A 1 104 ? 2.499 -0.291 -12.008 1.00 96.38 104 GLN A C 1
ATOM 856 O O . GLN A 1 104 ? 1.957 -1.054 -11.203 1.00 96.38 104 GLN A O 1
ATOM 861 N N . GLY A 1 105 ? 3.553 0.459 -11.699 1.00 97.62 105 GLY A N 1
ATOM 862 C CA . GLY A 1 105 ? 4.054 0.584 -10.339 1.00 97.62 105 GLY A CA 1
ATOM 863 C C . GLY A 1 105 ? 3.013 1.140 -9.363 1.00 97.62 105 GLY A C 1
ATOM 864 O O . GLY A 1 105 ? 2.080 1.863 -9.721 1.00 97.62 105 GLY A O 1
ATOM 865 N N . GLU A 1 106 ? 3.182 0.769 -8.099 1.00 98.44 106 GLU A N 1
ATOM 866 C CA . GLU A 1 106 ? 2.149 0.899 -7.072 1.00 98.44 106 GLU A CA 1
ATOM 867 C C . GLU A 1 106 ? 2.479 1.950 -5.996 1.00 98.44 106 GLU A C 1
ATOM 869 O O . GLU A 1 106 ? 2.020 1.843 -4.857 1.00 98.44 106 GLU A O 1
ATOM 874 N N . ASN A 1 107 ? 3.271 2.982 -6.312 1.00 98.69 107 ASN A N 1
ATOM 875 C CA . ASN A 1 107 ? 3.709 3.963 -5.304 1.00 98.69 107 ASN A CA 1
ATOM 876 C C . ASN A 1 107 ? 2.543 4.662 -4.577 1.00 98.69 107 ASN A C 1
ATOM 878 O O . ASN A 1 107 ? 2.637 4.974 -3.392 1.00 98.69 107 ASN A O 1
ATOM 882 N N . ALA A 1 108 ? 1.404 4.847 -5.252 1.00 98.81 108 ALA A N 1
ATOM 883 C CA . ALA A 1 108 ? 0.196 5.428 -4.658 1.00 98.81 108 ALA A CA 1
ATOM 884 C C . ALA A 1 108 ? -0.436 4.448 -3.667 1.00 98.81 108 ALA A C 1
ATOM 886 O O . ALA A 1 108 ? -0.731 4.823 -2.535 1.00 98.81 108 ALA A O 1
ATOM 887 N N . ARG A 1 109 ? -0.564 3.172 -4.058 1.00 98.88 109 ARG A N 1
ATOM 888 C CA . ARG A 1 109 ? -1.109 2.111 -3.206 1.00 98.88 109 ARG A CA 1
ATOM 889 C C . ARG A 1 109 ? -0.337 2.019 -1.901 1.00 98.88 109 ARG A C 1
ATOM 891 O O . ARG A 1 109 ? -0.956 2.096 -0.840 1.00 98.88 109 ARG A O 1
ATOM 898 N N . ILE A 1 110 ? 0.985 1.872 -1.958 1.00 98.88 110 ILE A N 1
ATOM 899 C CA . ILE A 1 110 ? 1.790 1.675 -0.745 1.00 98.88 110 ILE A CA 1
ATOM 900 C C . ILE A 1 110 ? 1.818 2.939 0.129 1.00 98.88 110 ILE A C 1
ATOM 902 O O . ILE A 1 110 ? 1.744 2.830 1.352 1.00 98.88 110 ILE A O 1
ATOM 906 N N . ALA A 1 111 ? 1.787 4.137 -0.466 1.00 98.88 111 ALA A N 1
ATOM 907 C CA . ALA A 1 111 ? 1.631 5.380 0.286 1.00 98.88 111 ALA A CA 1
ATOM 908 C C . ALA A 1 111 ? 0.237 5.510 0.937 1.00 98.88 111 ALA A C 1
ATOM 910 O O . ALA A 1 111 ? 0.137 5.940 2.085 1.00 98.88 111 ALA A O 1
ATOM 911 N N . SER A 1 112 ? -0.837 5.067 0.271 1.00 98.94 112 SER A N 1
ATOM 912 C CA . SER A 1 112 ? -2.187 5.029 0.857 1.00 98.94 112 SER A CA 1
ATOM 913 C C . SER A 1 112 ? -2.271 4.068 2.052 1.00 98.94 112 SER A C 1
ATOM 915 O O . SER A 1 112 ? -2.924 4.367 3.051 1.00 98.94 112 SER A O 1
ATOM 917 N N . LEU A 1 113 ? -1.565 2.932 1.989 1.00 98.94 113 LEU A N 1
ATOM 918 C CA . LEU A 1 113 ? -1.467 1.960 3.080 1.00 98.94 113 LEU A CA 1
ATOM 919 C C . LEU A 1 113 ? -0.648 2.515 4.253 1.00 98.94 113 LEU A C 1
ATOM 921 O O . LEU A 1 113 ? -1.047 2.350 5.407 1.00 98.94 113 LEU A O 1
ATOM 925 N N . ALA A 1 114 ? 0.444 3.232 3.970 1.00 98.88 114 ALA A N 1
ATOM 926 C CA . ALA A 1 114 ? 1.209 3.951 4.986 1.00 98.88 114 ALA A CA 1
ATOM 927 C C . ALA A 1 114 ? 0.362 5.029 5.679 1.00 98.88 114 ALA A C 1
ATOM 929 O O . ALA A 1 114 ? 0.374 5.126 6.907 1.00 98.88 114 ALA A O 1
ATOM 930 N N . ALA A 1 115 ? -0.417 5.798 4.911 1.00 98.81 115 ALA A N 1
ATOM 931 C CA . ALA A 1 115 ? -1.345 6.787 5.449 1.00 98.81 115 ALA A CA 1
ATOM 932 C C . ALA A 1 115 ? -2.412 6.136 6.342 1.00 98.81 115 ALA A C 1
ATOM 934 O O . ALA A 1 115 ? -2.616 6.576 7.472 1.00 98.81 115 ALA A O 1
ATOM 935 N N . ALA A 1 116 ? -3.036 5.047 5.885 1.00 98.75 116 ALA A N 1
ATOM 936 C CA . ALA A 1 116 ? -4.020 4.298 6.664 1.00 98.75 116 ALA A CA 1
ATOM 937 C C . ALA A 1 116 ? -3.444 3.784 7.992 1.00 98.75 116 ALA A C 1
ATOM 939 O O . ALA A 1 116 ? -4.072 3.947 9.040 1.00 98.75 116 ALA A O 1
ATOM 940 N N . ALA A 1 117 ? -2.238 3.207 7.965 1.00 98.56 117 ALA A N 1
ATOM 941 C CA . ALA A 1 117 ? -1.550 2.744 9.164 1.00 98.56 117 ALA A CA 1
ATOM 942 C C . ALA A 1 117 ? -1.280 3.908 10.128 1.00 98.56 117 ALA A C 1
ATOM 944 O O . ALA A 1 117 ? -1.685 3.829 11.287 1.00 98.56 117 ALA A O 1
ATOM 945 N N . ARG A 1 118 ? -0.690 5.013 9.646 1.00 98.38 118 ARG A N 1
ATOM 946 C CA . ARG A 1 118 ? -0.376 6.197 10.464 1.00 98.38 118 ARG A CA 1
ATOM 947 C C . ARG A 1 118 ? -1.612 6.840 11.081 1.00 98.38 118 ARG A C 1
ATOM 949 O O . ARG A 1 118 ? -1.631 7.124 12.275 1.00 98.38 118 ARG A O 1
ATOM 956 N N . GLN A 1 119 ? -2.669 7.018 10.293 1.00 97.94 119 GLN A N 1
ATOM 957 C CA . GLN A 1 119 ? -3.924 7.600 10.765 1.00 97.94 119 GLN A CA 1
ATOM 958 C C . GLN A 1 119 ? -4.624 6.708 11.800 1.00 97.94 119 GLN A C 1
ATOM 960 O O . GLN A 1 119 ? -5.306 7.216 12.691 1.00 97.94 119 GLN A O 1
ATOM 965 N N . ALA A 1 120 ? -4.457 5.386 11.700 1.00 97.56 120 ALA A N 1
ATOM 966 C CA . ALA A 1 120 ? -5.025 4.436 12.645 1.00 97.56 120 ALA A CA 1
ATOM 967 C C . ALA A 1 120 ? -4.272 4.391 13.979 1.00 97.56 120 ALA A C 1
ATOM 969 O O . ALA A 1 120 ? -4.901 4.085 14.990 1.00 97.56 120 ALA A O 1
ATOM 970 N N . MET A 1 121 ? -2.964 4.688 14.003 1.00 96.94 121 MET A N 1
ATOM 971 C CA . MET A 1 121 ? -2.129 4.551 15.205 1.00 96.94 121 MET A CA 1
ATOM 972 C C . MET A 1 121 ? -2.772 5.207 16.443 1.00 96.94 121 MET A C 1
ATOM 974 O O . MET A 1 121 ? -3.024 4.463 17.392 1.00 96.94 121 MET A O 1
ATOM 978 N N . PRO A 1 122 ? -3.181 6.504 16.443 1.00 94.81 122 PRO A N 1
ATOM 979 C CA . PRO A 1 122 ? -3.834 7.161 17.590 1.00 94.81 122 PRO A CA 1
ATOM 980 C C . PRO A 1 122 ? -4.980 6.371 18.240 1.00 94.81 122 PRO A C 1
ATOM 982 O O . PRO A 1 122 ? -5.149 6.422 19.456 1.00 94.81 122 PRO A O 1
ATOM 985 N N . LEU A 1 123 ? -5.738 5.599 17.454 1.00 94.50 123 LEU A N 1
ATOM 986 C CA . LEU A 1 123 ? -6.872 4.794 17.921 1.00 94.50 123 LEU A CA 1
ATOM 987 C C . LEU A 1 123 ? -6.455 3.560 18.750 1.00 94.50 123 LEU A C 1
ATOM 989 O O . LEU A 1 123 ? -7.290 2.948 19.422 1.00 94.50 123 LEU A O 1
ATOM 993 N N . PHE A 1 124 ? -5.179 3.184 18.694 1.00 95.88 124 PHE A N 1
ATOM 994 C CA . PHE A 1 124 ? -4.592 2.016 19.350 1.00 95.88 124 PHE A CA 1
ATOM 995 C C . PHE A 1 124 ? -3.426 2.386 20.276 1.00 95.88 124 PHE A C 1
ATOM 997 O O . PHE A 1 124 ? -2.563 1.551 20.523 1.00 95.88 124 PHE A O 1
ATOM 1004 N N . ALA A 1 125 ? -3.389 3.614 20.809 1.00 93.62 125 ALA A N 1
ATOM 1005 C CA . ALA A 1 125 ? -2.327 4.072 21.718 1.00 93.62 125 ALA A CA 1
ATOM 1006 C C . ALA A 1 125 ? -2.135 3.170 22.961 1.00 93.62 125 ALA A C 1
ATOM 1008 O O . ALA A 1 125 ? -1.049 3.116 23.538 1.00 93.62 125 ALA A O 1
ATOM 1009 N N . ASP A 1 126 ? -3.186 2.447 23.357 1.00 95.69 126 ASP A N 1
ATOM 1010 C CA . ASP A 1 126 ? -3.203 1.441 24.421 1.00 95.69 126 ASP A CA 1
ATOM 1011 C C . ASP A 1 126 ? -2.494 0.121 24.049 1.00 95.69 126 ASP A C 1
ATOM 1013 O O . ASP A 1 126 ? -2.093 -0.632 24.935 1.00 95.69 126 ASP A O 1
ATOM 1017 N N . ASP A 1 127 ? -2.291 -0.155 22.760 1.00 97.12 127 ASP A N 1
ATOM 1018 C CA . ASP A 1 127 ? -1.670 -1.371 22.227 1.00 97.12 127 ASP A CA 1
ATOM 1019 C C . ASP A 1 127 ? -0.325 -1.051 21.550 1.00 97.12 127 ASP A C 1
ATOM 1021 O O . ASP A 1 127 ? -0.200 -0.992 20.324 1.00 97.12 127 ASP A O 1
ATOM 1025 N N . LYS A 1 128 ? 0.710 -0.842 22.376 1.00 96.81 128 LYS A N 1
ATOM 1026 C CA . LYS A 1 128 ? 2.058 -0.446 21.922 1.00 96.81 128 LYS A CA 1
ATOM 1027 C C . LYS A 1 128 ? 2.682 -1.417 20.914 1.00 96.81 128 LYS A C 1
ATOM 1029 O O . LYS A 1 128 ? 3.398 -0.997 20.011 1.00 96.81 128 LYS A O 1
ATOM 1034 N N . ALA A 1 129 ? 2.433 -2.717 21.071 1.00 97.81 129 ALA A N 1
ATOM 1035 C CA . ALA A 1 129 ? 2.989 -3.728 20.176 1.00 97.81 129 ALA A CA 1
ATOM 1036 C C . ALA A 1 129 ? 2.347 -3.657 18.784 1.00 97.81 129 ALA A C 1
ATOM 1038 O O . ALA A 1 129 ? 3.023 -3.862 17.773 1.00 97.81 129 ALA A O 1
ATOM 1039 N N . PHE A 1 130 ? 1.047 -3.366 18.716 1.00 98.06 130 PHE A N 1
ATOM 1040 C CA . PHE A 1 130 ? 0.361 -3.171 17.448 1.00 98.06 130 PHE A CA 1
ATOM 1041 C C . PHE A 1 130 ? 0.777 -1.860 16.777 1.00 98.06 130 PHE A C 1
ATOM 1043 O O . PHE A 1 130 ? 1.099 -1.864 15.591 1.00 98.06 130 PHE A O 1
ATOM 1050 N N . THR A 1 131 ? 0.859 -0.754 17.521 1.00 97.75 131 THR A N 1
ATOM 1051 C CA . THR A 1 131 ? 1.263 0.546 16.958 1.00 97.75 131 THR A CA 1
ATOM 1052 C C . THR A 1 131 ? 2.702 0.542 16.456 1.00 97.75 131 THR A C 1
ATOM 1054 O O . THR A 1 131 ? 2.959 1.086 15.386 1.00 97.75 131 THR A O 1
ATOM 1057 N N . GLN A 1 132 ? 3.623 -0.156 17.129 1.00 97.88 132 GLN A N 1
ATOM 1058 C CA . GLN A 1 132 ? 4.987 -0.346 16.626 1.00 97.88 132 GLN A CA 1
ATOM 1059 C C . GLN A 1 132 ? 5.009 -1.116 15.296 1.00 97.88 132 GLN A C 1
ATOM 1061 O O . GLN A 1 132 ? 5.742 -0.746 14.382 1.00 97.88 132 GLN A O 1
ATOM 1066 N N . GLN A 1 133 ? 4.176 -2.151 15.147 1.00 98.44 133 GLN A N 1
ATOM 1067 C CA . GLN A 1 133 ? 4.063 -2.874 13.876 1.00 98.44 133 GLN A CA 1
ATOM 1068 C C . GLN A 1 133 ? 3.498 -1.992 12.758 1.00 98.44 133 GLN A C 1
ATOM 1070 O O . GLN A 1 133 ? 4.001 -2.051 11.639 1.00 98.44 133 GLN A O 1
ATOM 1075 N N . LEU A 1 134 ? 2.490 -1.161 13.051 1.00 98.62 134 LEU A N 1
ATOM 1076 C CA . LEU A 1 134 ? 1.942 -0.199 12.087 1.00 98.62 134 LEU A CA 1
ATOM 1077 C C . LEU A 1 134 ? 2.971 0.863 11.692 1.00 98.62 134 LEU A C 1
ATOM 1079 O O . LEU A 1 134 ? 3.054 1.226 10.521 1.00 98.62 134 LEU A O 1
ATOM 1083 N N . GLN A 1 135 ? 3.770 1.332 12.650 1.00 98.31 135 GLN A N 1
ATOM 1084 C CA . GLN A 1 135 ? 4.832 2.298 12.407 1.00 98.31 135 GLN A CA 1
ATOM 1085 C C . GLN A 1 135 ? 5.901 1.723 11.472 1.00 98.31 135 GLN A C 1
ATOM 1087 O O . GLN A 1 135 ? 6.246 2.374 10.486 1.00 98.31 135 GLN A O 1
ATOM 1092 N N . SER A 1 136 ? 6.394 0.508 11.745 1.00 98.38 136 SER A N 1
ATOM 1093 C CA . SER A 1 136 ? 7.339 -0.184 10.857 1.00 98.38 136 SER A CA 1
ATOM 1094 C C . SER A 1 13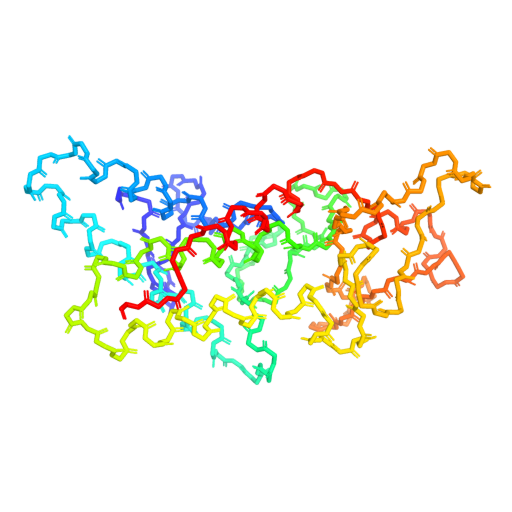6 ? 6.737 -0.390 9.470 1.00 98.38 136 SER A C 1
ATOM 1096 O O . SER A 1 136 ? 7.329 0.036 8.488 1.00 98.38 136 SER A O 1
ATOM 1098 N N . TYR A 1 137 ? 5.512 -0.918 9.396 1.00 98.81 137 TYR A N 1
ATOM 1099 C CA . TYR A 1 137 ? 4.812 -1.141 8.132 1.00 98.81 137 TYR A CA 1
ATOM 1100 C C . TYR A 1 137 ? 4.673 0.136 7.293 1.00 98.81 137 TYR A C 1
ATOM 1102 O O . TYR A 1 137 ? 4.930 0.113 6.091 1.00 98.81 137 TYR A O 1
ATOM 1110 N N . ALA A 1 138 ? 4.306 1.264 7.910 1.00 98.75 138 ALA A N 1
ATOM 1111 C CA . ALA A 1 138 ? 4.197 2.541 7.213 1.00 98.75 138 ALA A CA 1
ATOM 1112 C C . ALA A 1 138 ? 5.557 3.050 6.715 1.00 98.75 138 ALA A C 1
ATOM 1114 O O . ALA A 1 138 ? 5.650 3.545 5.593 1.00 98.75 138 ALA A O 1
ATOM 1115 N N . TRP A 1 139 ? 6.608 2.942 7.533 1.00 98.50 139 TRP A N 1
ATOM 1116 C CA . TRP A 1 139 ? 7.946 3.372 7.133 1.00 98.50 139 TRP A CA 1
ATOM 1117 C C . TRP A 1 139 ? 8.543 2.499 6.038 1.00 98.50 139 TRP A C 1
ATOM 1119 O O . TRP A 1 139 ? 9.146 3.055 5.128 1.00 98.50 139 TRP A O 1
ATOM 1129 N N . ASP A 1 140 ? 8.330 1.187 6.064 1.00 98.81 140 ASP A N 1
ATOM 1130 C CA . ASP A 1 140 ? 8.784 0.277 5.008 1.00 98.81 140 ASP A CA 1
ATOM 1131 C C . ASP A 1 140 ? 8.240 0.713 3.635 1.00 98.81 140 ASP A C 1
ATOM 1133 O O . ASP A 1 140 ? 8.993 0.829 2.667 1.00 98.81 140 ASP A O 1
ATOM 1137 N N . GLN A 1 141 ? 6.959 1.097 3.570 1.00 98.81 141 GLN A N 1
ATOM 1138 C CA . GLN A 1 141 ? 6.325 1.561 2.329 1.00 98.81 141 GLN A CA 1
ATOM 1139 C C . GLN A 1 141 ? 6.897 2.895 1.832 1.00 98.81 141 GLN A C 1
ATOM 1141 O O . GLN A 1 141 ? 7.106 3.081 0.635 1.00 98.81 141 GLN A O 1
ATOM 1146 N N . LEU A 1 142 ? 7.148 3.842 2.738 1.00 98.38 142 LEU A N 1
ATOM 1147 C CA . LEU A 1 142 ? 7.706 5.147 2.372 1.00 98.38 142 LEU A CA 1
ATOM 1148 C C . LEU A 1 142 ? 9.193 5.035 2.006 1.00 98.38 142 LEU A C 1
ATOM 1150 O O . LEU A 1 142 ? 9.642 5.667 1.053 1.00 98.38 142 LEU A O 1
ATOM 1154 N N . ASN A 1 143 ? 9.945 4.185 2.705 1.00 97.75 143 ASN A N 1
ATOM 1155 C CA . ASN A 1 143 ? 11.352 3.915 2.422 1.00 97.75 143 ASN A CA 1
ATOM 1156 C C . ASN A 1 143 ? 11.527 3.223 1.067 1.00 97.75 143 ASN A C 1
ATOM 1158 O O . ASN A 1 143 ? 12.463 3.562 0.345 1.00 97.75 143 ASN A O 1
ATOM 1162 N N . TRP A 1 144 ? 10.612 2.325 0.685 1.00 98.38 144 TRP A N 1
ATOM 1163 C CA . TRP A 1 144 ? 10.586 1.739 -0.656 1.00 98.38 144 TRP A CA 1
ATOM 1164 C C . TRP A 1 144 ? 10.565 2.817 -1.746 1.00 98.38 144 TRP A C 1
ATOM 1166 O O . TRP A 1 144 ? 11.358 2.756 -2.686 1.00 98.38 144 TRP A O 1
ATOM 1176 N N . ILE A 1 145 ? 9.710 3.836 -1.588 1.00 97.62 145 ILE A N 1
ATOM 1177 C CA . ILE A 1 145 ? 9.600 4.978 -2.513 1.00 97.62 145 ILE A CA 1
ATOM 1178 C C . ILE A 1 145 ? 10.896 5.799 -2.545 1.00 97.62 145 ILE A C 1
ATOM 1180 O O . ILE A 1 145 ? 11.292 6.278 -3.605 1.00 97.62 145 ILE A O 1
ATOM 1184 N N . LEU A 1 146 ? 11.581 5.937 -1.410 1.00 95.81 146 LEU A N 1
ATOM 1185 C CA . LEU A 1 146 ? 12.786 6.761 -1.270 1.00 95.81 146 LEU A CA 1
ATOM 1186 C C . LEU A 1 146 ? 14.115 6.043 -1.565 1.00 95.81 146 LEU A C 1
ATOM 1188 O O . LEU A 1 146 ? 15.177 6.631 -1.355 1.00 95.81 146 LEU A O 1
ATOM 1192 N N . GLY A 1 147 ? 14.084 4.806 -2.065 1.00 95.06 147 GLY A N 1
ATOM 1193 C CA . GLY A 1 147 ? 15.290 4.092 -2.504 1.00 95.06 147 GLY A CA 1
ATOM 1194 C C . GLY A 1 147 ? 15.675 2.868 -1.694 1.00 95.06 147 GLY A C 1
ATOM 1195 O O . GLY A 1 147 ? 16.583 2.151 -2.100 1.00 95.06 147 GLY A O 1
ATOM 1196 N N . HIS A 1 148 ? 14.955 2.547 -0.617 1.00 96.06 148 HIS A N 1
ATOM 1197 C CA . HIS A 1 148 ? 15.130 1.272 0.075 1.00 96.06 148 HIS A CA 1
ATOM 1198 C C . HIS A 1 148 ? 14.365 0.159 -0.655 1.00 96.06 148 HIS A C 1
ATOM 1200 O O . HIS A 1 148 ? 13.373 -0.384 -0.171 1.00 96.06 148 HIS A O 1
ATOM 1206 N N . ASN A 1 149 ? 14.822 -0.149 -1.862 1.00 96.88 149 ASN A N 1
ATOM 1207 C CA . ASN A 1 149 ? 14.257 -1.159 -2.744 1.00 96.88 149 ASN A CA 1
ATOM 1208 C C . ASN A 1 149 ? 15.390 -1.873 -3.516 1.00 96.88 149 ASN A C 1
ATOM 1210 O O . ASN A 1 149 ? 16.523 -1.387 -3.522 1.00 96.88 149 ASN A O 1
ATOM 1214 N N . PRO A 1 150 ? 15.126 -3.017 -4.178 1.00 96.06 150 PRO A N 1
ATOM 1215 C CA . PRO A 1 150 ? 16.153 -3.795 -4.883 1.00 96.06 150 PRO A CA 1
ATOM 1216 C C . PRO A 1 150 ? 16.922 -3.054 -5.984 1.00 96.06 150 PRO A C 1
ATOM 1218 O O . PRO A 1 150 ? 17.975 -3.530 -6.401 1.00 96.06 150 PRO A O 1
ATOM 1221 N N . TYR A 1 151 ? 16.398 -1.927 -6.469 1.00 94.88 151 TYR A N 1
ATOM 1222 C CA . TYR A 1 151 ? 16.994 -1.134 -7.544 1.00 94.88 151 TYR A CA 1
ATOM 1223 C C . TYR A 1 151 ? 17.794 0.066 -7.031 1.00 94.88 151 TYR A C 1
ATOM 1225 O O . TYR A 1 151 ? 18.369 0.786 -7.846 1.00 94.88 151 TYR A O 1
ATOM 1233 N N . ASP A 1 152 ? 17.854 0.270 -5.707 1.00 94.19 152 ASP A N 1
ATOM 1234 C CA . ASP A 1 152 ? 18.616 1.357 -5.084 1.00 94.19 152 ASP A CA 1
ATOM 1235 C C . ASP A 1 152 ? 18.234 2.730 -5.679 1.00 94.19 152 ASP A C 1
ATOM 1237 O O . ASP A 1 152 ? 19.085 3.551 -6.008 1.00 94.19 152 ASP A O 1
ATOM 1241 N N . VAL A 1 153 ? 16.933 2.957 -5.910 1.00 92.69 153 VAL A N 1
ATOM 1242 C CA . VAL A 1 153 ? 16.422 4.120 -6.657 1.00 92.69 153 VAL A CA 1
ATOM 1243 C C . VAL A 1 153 ? 15.348 4.880 -5.898 1.00 92.69 153 VAL A C 1
ATOM 1245 O O . VAL A 1 153 ? 14.305 4.325 -5.546 1.00 92.69 153 VAL A O 1
ATOM 1248 N N . SER A 1 154 ? 15.566 6.183 -5.707 1.00 93.94 154 SER A N 1
ATOM 1249 C CA . SER A 1 154 ? 14.497 7.076 -5.267 1.00 93.94 154 SER A CA 1
ATOM 1250 C C . SER A 1 154 ? 13.514 7.307 -6.410 1.00 93.94 154 SER A C 1
ATOM 1252 O O . SER A 1 154 ? 13.877 7.802 -7.478 1.00 93.94 154 SER A O 1
ATOM 1254 N N . MET A 1 155 ? 12.253 6.968 -6.162 1.00 95.12 155 MET A N 1
ATOM 1255 C CA . MET A 1 155 ? 11.134 7.210 -7.070 1.00 95.12 155 MET A CA 1
ATOM 1256 C C . MET A 1 155 ? 10.501 8.595 -6.859 1.00 95.12 155 MET A C 1
ATOM 1258 O O . MET A 1 155 ? 9.597 8.955 -7.607 1.00 95.12 155 MET A O 1
ATOM 1262 N N . LEU A 1 156 ? 10.984 9.377 -5.880 1.00 93.31 156 LEU A N 1
ATOM 1263 C CA . LEU A 1 156 ? 10.672 10.799 -5.699 1.00 93.31 156 LEU A CA 1
ATOM 1264 C C . LEU A 1 156 ? 11.702 11.660 -6.445 1.00 93.31 156 LEU A C 1
ATOM 1266 O O . LEU A 1 156 ? 12.825 11.879 -5.974 1.00 93.31 156 LEU A O 1
ATOM 1270 N N . THR A 1 157 ? 11.295 12.182 -7.599 1.00 88.12 157 THR A N 1
ATOM 1271 C CA . THR A 1 157 ? 12.127 12.997 -8.487 1.00 88.12 157 THR A CA 1
ATOM 1272 C C . THR A 1 157 ? 12.585 14.282 -7.801 1.00 88.12 157 THR A C 1
ATOM 1274 O O . THR A 1 157 ? 11.820 14.959 -7.117 1.00 88.12 157 THR A O 1
ATOM 1277 N N . GLY A 1 158 ? 13.851 14.650 -7.992 1.00 79.44 158 GLY A N 1
ATOM 1278 C CA . GLY A 1 158 ? 14.456 15.835 -7.373 1.00 79.44 158 GLY A CA 1
ATOM 1279 C C . GLY A 1 158 ? 14.919 15.649 -5.921 1.00 79.44 158 GLY A C 1
ATOM 1280 O O . GLY A 1 158 ? 15.473 16.585 -5.352 1.00 79.44 158 GLY A O 1
ATOM 1281 N N . SER A 1 159 ? 14.758 14.458 -5.328 1.00 71.50 159 SER A N 1
ATOM 1282 C CA . SER A 1 159 ? 15.295 14.125 -4.000 1.00 71.50 159 SER A CA 1
ATOM 1283 C C . SER A 1 159 ? 16.111 12.826 -4.027 1.00 71.50 159 SER A C 1
ATOM 1285 O O . SER A 1 159 ? 15.688 11.849 -4.641 1.00 71.50 159 SER A O 1
ATOM 1287 N N . SER A 1 160 ? 17.262 12.776 -3.347 1.00 69.12 160 SER A N 1
ATOM 1288 C CA . SER A 1 160 ? 18.165 11.604 -3.342 1.00 69.12 160 SER A CA 1
ATOM 1289 C C . SER A 1 160 ? 18.807 11.309 -4.723 1.00 69.12 160 SER A C 1
ATOM 1291 O O . SER A 1 160 ? 19.052 12.245 -5.483 1.00 69.12 160 SER A O 1
ATOM 1293 N N . TYR A 1 161 ? 19.145 10.050 -5.035 1.00 70.00 161 TYR A N 1
ATOM 1294 C CA . TYR A 1 161 ? 19.968 9.633 -6.185 1.00 70.00 161 TYR A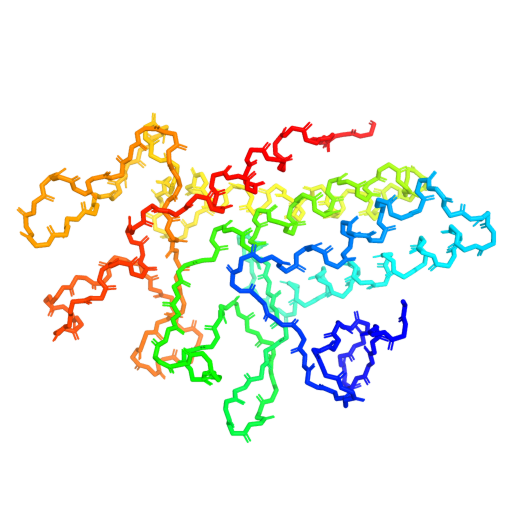 CA 1
ATOM 1295 C C . TYR A 1 161 ? 19.260 8.658 -7.159 1.00 70.00 161 TYR A C 1
ATOM 1297 O O . TYR A 1 161 ? 18.221 8.082 -6.840 1.00 70.00 161 TYR A O 1
ATOM 1305 N N . ARG A 1 162 ? 19.856 8.480 -8.357 1.00 75.00 162 ARG A N 1
ATOM 1306 C CA . ARG A 1 162 ? 19.486 7.513 -9.426 1.00 75.00 162 ARG A CA 1
ATOM 1307 C C . ARG A 1 162 ? 18.072 7.650 -10.019 1.00 75.00 162 ARG A C 1
ATOM 1309 O O . ARG A 1 162 ? 17.473 6.656 -10.406 1.00 75.00 162 ARG A O 1
ATOM 1316 N N . HIS A 1 163 ? 17.546 8.870 -10.136 1.00 76.06 163 HIS A N 1
ATOM 1317 C CA . HIS A 1 163 ? 16.209 9.090 -10.713 1.00 76.06 163 HIS A CA 1
ATOM 1318 C C . HIS A 1 163 ? 16.132 8.575 -12.148 1.00 76.06 163 HIS A C 1
ATOM 1320 O O . HIS A 1 163 ? 17.036 8.820 -12.948 1.00 76.06 163 HIS A O 1
ATOM 1326 N N . ILE A 1 164 ? 15.020 7.926 -12.476 1.00 76.25 164 ILE A N 1
ATOM 1327 C CA . ILE A 1 164 ? 14.695 7.590 -13.859 1.00 76.25 164 ILE A CA 1
ATOM 1328 C C . ILE A 1 164 ? 13.970 8.761 -14.520 1.00 76.25 164 ILE A C 1
ATOM 1330 O O . ILE A 1 164 ? 13.221 9.497 -13.874 1.00 76.25 164 ILE A O 1
ATOM 1334 N N . SER A 1 165 ? 14.233 8.954 -15.808 1.00 70.44 165 SER A N 1
ATOM 1335 C CA . SER A 1 165 ? 13.561 9.965 -16.623 1.00 70.44 165 SER A CA 1
ATOM 1336 C C . SER A 1 165 ? 12.551 9.280 -17.525 1.00 70.44 165 SER A C 1
ATOM 1338 O O . SER A 1 165 ? 12.893 8.317 -18.203 1.00 70.44 165 SER A O 1
ATOM 1340 N N . TYR A 1 166 ? 11.330 9.800 -17.558 1.00 74.19 166 TYR A N 1
ATOM 1341 C CA . TYR A 1 166 ? 10.336 9.396 -18.542 1.00 74.19 166 TYR A CA 1
ATOM 1342 C C . TYR A 1 166 ? 10.439 10.272 -19.790 1.00 74.19 166 TYR A C 1
ATOM 1344 O O . TYR A 1 166 ? 10.558 11.497 -19.691 1.00 74.19 166 TYR A O 1
ATOM 1352 N N . LEU A 1 167 ? 10.395 9.640 -20.963 1.00 67.19 167 LEU A N 1
ATOM 1353 C CA . LEU A 1 167 ? 10.417 10.313 -22.257 1.00 67.19 167 LEU A CA 1
ATOM 1354 C C . LEU A 1 167 ? 9.256 9.817 -23.113 1.00 67.19 167 LEU A C 1
ATOM 1356 O O . LEU A 1 167 ? 9.332 8.766 -23.735 1.00 67.19 167 LEU A O 1
ATOM 1360 N N . PHE A 1 168 ? 8.215 10.630 -23.246 1.00 69.19 168 PHE A N 1
ATOM 1361 C CA . PHE A 1 168 ? 7.135 10.335 -24.182 1.00 69.19 168 PHE A CA 1
ATOM 1362 C C . PHE A 1 168 ? 7.519 10.795 -25.599 1.00 69.19 168 PHE A C 1
ATOM 1364 O O . PHE A 1 168 ? 7.871 11.962 -25.800 1.00 69.19 168 PHE A O 1
ATOM 1371 N N . PHE A 1 169 ? 7.479 9.891 -26.587 1.00 65.31 169 PHE A N 1
ATOM 1372 C CA . PHE A 1 169 ? 7.890 10.140 -27.983 1.00 65.31 169 PHE A CA 1
ATOM 1373 C C . PHE A 1 169 ? 9.288 10.778 -28.139 1.00 65.31 169 PHE A C 1
ATOM 1375 O O . PHE A 1 169 ? 9.469 11.701 -28.936 1.00 65.31 169 PHE A O 1
ATOM 1382 N N . ASN A 1 170 ? 10.288 10.320 -27.372 1.00 65.56 170 ASN A N 1
ATOM 1383 C CA . ASN A 1 170 ? 11.637 10.917 -27.349 1.00 65.56 170 ASN A CA 1
ATOM 1384 C C . ASN A 1 170 ? 11.641 12.433 -27.043 1.00 65.56 170 ASN A C 1
ATOM 1386 O O . ASN A 1 170 ? 12.547 13.161 -27.456 1.00 65.56 170 ASN A O 1
ATOM 1390 N N . SER A 1 171 ? 10.630 12.933 -26.325 1.00 69.31 171 SER A N 1
ATOM 1391 C CA . SER A 1 171 ? 10.496 14.348 -25.991 1.00 69.31 171 SER A CA 1
ATOM 1392 C C . SER A 1 171 ? 10.640 14.602 -24.493 1.00 69.31 171 SER A C 1
ATOM 1394 O O . SER A 1 171 ? 9.942 14.009 -23.674 1.00 69.31 171 SER A O 1
ATOM 1396 N N . TRP A 1 172 ? 11.452 15.603 -24.143 1.00 69.25 172 TRP A N 1
ATOM 1397 C CA . TRP A 1 172 ? 11.541 16.154 -22.782 1.00 69.25 172 TRP A CA 1
ATOM 1398 C C . TRP A 1 172 ? 10.278 16.898 -22.337 1.00 69.25 172 TRP A C 1
ATOM 1400 O O . TRP A 1 172 ? 10.162 17.276 -21.173 1.00 69.25 172 TRP A O 1
ATOM 1410 N N . LYS A 1 173 ? 9.315 17.108 -23.245 1.00 67.06 173 LYS A N 1
ATOM 1411 C CA . LYS A 1 173 ? 8.041 17.773 -22.948 1.00 67.06 173 LYS A CA 1
ATOM 1412 C C . LYS A 1 173 ? 7.239 17.058 -21.851 1.00 67.06 173 LYS A C 1
ATOM 1414 O O . LYS A 1 173 ? 6.407 17.694 -21.214 1.00 67.06 173 LYS A O 1
ATOM 1419 N N . TYR A 1 174 ? 7.502 15.771 -21.631 1.00 69.81 174 TYR A N 1
ATOM 1420 C CA . TYR A 1 174 ? 6.778 14.911 -20.693 1.00 69.81 174 TYR A CA 1
ATOM 1421 C C . TYR A 1 174 ? 7.679 14.367 -19.573 1.00 69.81 174 TYR A C 1
ATOM 1423 O O . TYR A 1 174 ? 7.442 13.281 -19.056 1.00 69.81 174 TYR A O 1
ATOM 1431 N N . THR A 1 175 ? 8.723 15.116 -19.203 1.00 69.44 175 THR A N 1
ATOM 1432 C CA . THR A 1 175 ? 9.620 14.733 -18.105 1.00 69.44 175 THR A CA 1
ATOM 1433 C C . THR A 1 175 ? 8.931 14.808 -16.739 1.00 69.44 175 THR A C 1
ATOM 1435 O O . THR A 1 175 ? 8.061 15.653 -16.506 1.00 69.44 175 THR A O 1
ATOM 1438 N N . THR A 1 176 ? 9.358 13.957 -15.808 1.00 72.12 176 THR A N 1
ATOM 1439 C CA . THR A 1 176 ? 8.894 14.005 -14.420 1.00 72.12 176 THR A CA 1
ATOM 1440 C C . THR A 1 176 ? 9.401 15.278 -13.744 1.00 72.12 176 THR A C 1
ATOM 1442 O O . THR A 1 176 ? 10.582 15.624 -13.810 1.00 72.12 176 THR A O 1
ATOM 1445 N N . LEU A 1 177 ? 8.493 16.001 -13.090 1.00 79.31 177 LEU A N 1
ATOM 1446 C CA . LEU A 1 177 ? 8.813 17.244 -12.394 1.00 79.31 177 LEU A CA 1
ATOM 1447 C C . LEU A 1 177 ? 9.493 16.955 -11.044 1.00 79.31 177 LEU A C 1
ATOM 1449 O O . LEU A 1 177 ? 9.123 15.984 -10.380 1.00 79.31 177 LEU A O 1
ATOM 1453 N N . PRO A 1 178 ? 10.430 17.804 -10.577 1.00 85.81 178 PRO A N 1
ATOM 1454 C CA . PRO A 1 178 ? 10.908 17.753 -9.196 1.00 85.81 178 PRO A CA 1
ATOM 1455 C C . PRO A 1 178 ? 9.742 17.773 -8.193 1.00 85.81 178 PRO A C 1
ATOM 1457 O O . PRO A 1 178 ? 8.813 18.568 -8.330 1.00 85.81 178 PRO A O 1
ATOM 1460 N N . GLY A 1 179 ? 9.777 16.884 -7.199 1.00 86.75 179 GLY A N 1
ATOM 1461 C CA . GLY A 1 179 ? 8.678 16.634 -6.256 1.00 86.75 179 GLY A CA 1
ATOM 1462 C C . GLY A 1 179 ? 7.619 15.637 -6.756 1.00 86.75 179 GLY A C 1
ATOM 1463 O O . GLY A 1 179 ? 6.761 15.204 -5.983 1.00 86.75 179 GLY A O 1
ATOM 1464 N N . GLY A 1 180 ? 7.677 15.245 -8.030 1.00 91.62 180 GLY A N 1
ATOM 1465 C CA . GLY A 1 180 ? 6.859 14.182 -8.603 1.00 91.62 180 GLY A CA 1
ATOM 1466 C C . GLY A 1 180 ? 7.320 12.798 -8.151 1.00 91.62 180 GLY A C 1
ATOM 1467 O O . GLY A 1 180 ? 8.509 12.574 -7.929 1.00 91.62 180 GLY A O 1
ATOM 1468 N N . ILE A 1 181 ? 6.376 11.867 -8.025 1.00 94.44 181 ILE A N 1
ATOM 1469 C CA . ILE A 1 181 ? 6.665 10.452 -7.782 1.00 94.44 181 ILE A CA 1
ATOM 1470 C C . ILE A 1 181 ? 6.218 9.649 -9.001 1.00 94.44 181 ILE A C 1
ATOM 1472 O O . ILE A 1 181 ? 5.084 9.799 -9.465 1.00 94.44 181 ILE A O 1
ATOM 1476 N N . VAL A 1 182 ? 7.123 8.823 -9.524 1.00 94.75 182 VAL A N 1
ATOM 1477 C CA . VAL A 1 182 ? 6.858 7.948 -10.679 1.00 94.75 182 VAL A CA 1
ATOM 1478 C C . VAL A 1 182 ? 5.974 6.762 -10.295 1.00 94.75 182 VAL A C 1
ATOM 1480 O O . VAL A 1 182 ? 5.804 6.475 -9.109 1.00 94.75 182 VAL A O 1
ATOM 1483 N N . ASN A 1 183 ? 5.442 6.041 -11.279 1.00 96.25 183 ASN A N 1
ATOM 1484 C CA . ASN A 1 183 ? 4.644 4.834 -11.064 1.00 96.25 183 ASN A CA 1
ATOM 1485 C C . ASN A 1 183 ? 5.372 3.813 -10.176 1.00 96.25 183 ASN A C 1
ATOM 1487 O O . ASN A 1 183 ? 4.853 3.406 -9.131 1.00 96.25 183 ASN A O 1
ATOM 1491 N N . GLY A 1 184 ? 6.609 3.467 -10.538 1.00 96.12 184 GLY A N 1
ATOM 1492 C CA . GLY A 1 184 ? 7.500 2.657 -9.712 1.00 96.12 184 GLY A CA 1
ATOM 1493 C C . GLY A 1 184 ? 7.603 1.186 -10.107 1.00 96.12 184 GLY A C 1
ATOM 1494 O O . GLY A 1 184 ? 7.272 0.794 -11.219 1.00 96.12 184 GLY A O 1
ATOM 1495 N N . ILE A 1 185 ? 8.112 0.374 -9.183 1.00 97.06 185 ILE A N 1
ATOM 1496 C CA . ILE A 1 185 ? 8.479 -1.038 -9.388 1.00 97.06 185 ILE A CA 1
ATOM 1497 C C . ILE A 1 185 ? 7.239 -1.943 -9.504 1.00 97.06 185 ILE A C 1
ATOM 1499 O O . ILE A 1 185 ? 6.253 -1.742 -8.791 1.00 97.06 185 ILE A O 1
ATOM 1503 N N . THR A 1 186 ? 7.307 -2.960 -10.368 1.00 96.56 186 THR A N 1
ATOM 1504 C CA . THR A 1 186 ? 6.220 -3.915 -10.651 1.00 96.56 186 THR A CA 1
ATOM 1505 C C . THR A 1 186 ? 6.660 -5.369 -10.494 1.00 96.56 186 THR A C 1
ATOM 1507 O O . THR A 1 186 ? 7.840 -5.672 -10.307 1.00 96.56 186 THR A O 1
ATOM 1510 N N . GLY A 1 187 ? 5.706 -6.291 -10.657 1.00 94.31 187 GLY A N 1
ATOM 1511 C CA . GLY A 1 187 ? 6.027 -7.675 -10.988 1.00 94.31 187 GLY A CA 1
ATOM 1512 C C . GLY A 1 187 ? 6.624 -7.775 -12.394 1.00 94.31 187 GLY A C 1
ATOM 1513 O O . GLY A 1 187 ? 6.354 -6.931 -13.254 1.00 94.31 187 GLY A O 1
ATOM 1514 N N . ALA A 1 188 ? 7.442 -8.796 -12.641 1.00 90.19 188 ALA A N 1
ATOM 1515 C CA . ALA A 1 188 ? 8.017 -9.036 -13.961 1.00 90.19 188 ALA A CA 1
ATOM 1516 C C . ALA A 1 188 ? 6.947 -9.470 -14.977 1.00 90.19 188 ALA A C 1
ATOM 1518 O O . ALA A 1 188 ? 6.030 -10.235 -14.673 1.00 90.19 188 ALA A O 1
ATOM 1519 N N . SER A 1 189 ? 7.067 -8.982 -16.213 1.00 75.25 189 SER A N 1
ATOM 1520 C CA . SER A 1 189 ? 6.095 -9.237 -17.287 1.00 75.25 189 SER A CA 1
ATOM 1521 C C . SER A 1 189 ? 6.280 -10.594 -17.989 1.00 75.25 189 SER A C 1
ATOM 1523 O O . SER A 1 189 ? 5.365 -11.086 -18.651 1.00 75.25 189 SER A O 1
ATOM 1525 N N . ASN A 1 190 ? 7.443 -11.225 -17.822 1.00 63.69 190 ASN A N 1
ATOM 1526 C CA . ASN A 1 190 ? 7.930 -12.379 -18.584 1.00 63.69 190 ASN A CA 1
ATOM 1527 C C . ASN A 1 190 ? 7.512 -13.758 -18.028 1.00 63.69 190 ASN A C 1
ATOM 1529 O O . ASN A 1 190 ? 8.222 -14.738 -18.234 1.00 63.69 190 ASN A O 1
ATOM 1533 N N . GLN A 1 191 ? 6.370 -13.850 -17.339 1.00 55.38 191 GLN A N 1
ATOM 1534 C CA . GLN A 1 191 ? 5.842 -15.095 -16.750 1.00 55.38 191 GLN A CA 1
ATOM 1535 C C . GLN A 1 191 ? 6.726 -15.751 -15.673 1.00 55.38 191 GLN A C 1
ATOM 1537 O O . GLN A 1 191 ? 6.421 -16.858 -15.228 1.00 55.38 191 GLN A O 1
ATOM 1542 N N . VAL A 1 192 ? 7.780 -15.084 -15.191 1.00 58.66 192 VAL A N 1
ATOM 1543 C CA . VAL A 1 192 ? 8.472 -15.533 -13.980 1.00 58.66 192 VAL A CA 1
ATOM 1544 C C . VAL A 1 192 ? 7.549 -15.250 -12.803 1.00 58.66 192 VAL A C 1
ATOM 1546 O O . VAL A 1 192 ? 7.339 -14.094 -12.426 1.00 58.66 192 VAL A O 1
ATOM 1549 N N . ALA A 1 193 ? 6.960 -16.311 -12.248 1.00 58.47 193 ALA A N 1
ATOM 1550 C CA . ALA A 1 193 ? 6.179 -16.214 -11.026 1.00 58.47 193 ALA A CA 1
ATOM 1551 C C . ALA A 1 193 ? 7.018 -15.499 -9.957 1.00 58.47 193 ALA A C 1
ATOM 1553 O O . ALA A 1 193 ? 8.146 -15.897 -9.676 1.00 58.47 193 ALA A O 1
ATOM 1554 N N . ASP A 1 194 ? 6.466 -14.415 -9.416 1.00 69.00 194 ASP A N 1
ATOM 1555 C CA . ASP A 1 194 ? 7.074 -13.593 -8.365 1.00 69.00 194 ASP A CA 1
ATOM 1556 C C . ASP A 1 194 ? 8.377 -12.869 -8.768 1.00 69.00 194 ASP A C 1
ATOM 1558 O O . ASP A 1 194 ? 9.132 -12.412 -7.910 1.00 69.00 194 ASP A O 1
ATOM 1562 N N . GLY A 1 195 ? 8.624 -12.706 -10.074 1.00 88.00 195 GLY A N 1
ATOM 1563 C CA . GLY A 1 195 ? 9.670 -11.819 -10.579 1.00 88.00 195 GLY A CA 1
ATOM 1564 C C . GLY A 1 195 ? 9.371 -10.343 -10.293 1.00 88.00 195 GLY A C 1
ATOM 1565 O O . GLY A 1 195 ? 8.218 -9.953 -10.104 1.00 88.00 195 GLY A O 1
ATOM 1566 N N . ILE A 1 196 ? 10.413 -9.513 -10.308 1.00 94.56 196 ILE A N 1
ATOM 1567 C CA . ILE A 1 196 ? 10.354 -8.064 -10.080 1.00 94.56 196 ILE A CA 1
ATOM 1568 C C . ILE A 1 196 ? 10.924 -7.326 -11.297 1.00 94.56 196 ILE A C 1
ATOM 1570 O O . ILE A 1 196 ? 11.879 -7.810 -11.907 1.00 94.56 196 ILE A O 1
ATOM 1574 N N . ALA A 1 197 ? 10.331 -6.192 -11.666 1.00 94.00 197 ALA A N 1
ATOM 1575 C CA . ALA A 1 197 ? 10.747 -5.395 -12.815 1.00 94.00 197 ALA A CA 1
ATOM 1576 C C . ALA A 1 197 ? 10.689 -3.893 -12.526 1.00 94.00 197 ALA A C 1
ATOM 1578 O O . ALA A 1 197 ? 9.789 -3.398 -11.841 1.00 94.00 197 ALA A O 1
ATOM 1579 N N . PHE A 1 198 ? 11.643 -3.168 -13.101 1.00 93.50 198 PHE A N 1
ATOM 1580 C CA . PHE A 1 198 ? 11.697 -1.716 -13.096 1.00 93.50 198 PHE A CA 1
ATOM 1581 C C . PHE A 1 198 ? 12.457 -1.241 -14.329 1.00 93.50 198 PHE A C 1
ATOM 1583 O O . PHE A 1 198 ? 13.510 -1.797 -14.637 1.00 93.50 198 PHE A O 1
ATOM 1590 N N . ASP A 1 199 ? 11.912 -0.230 -15.007 1.00 89.19 199 ASP A N 1
ATOM 1591 C CA . ASP A 1 199 ? 12.542 0.426 -16.159 1.00 89.19 199 ASP A CA 1
ATOM 1592 C C . ASP A 1 199 ? 12.963 -0.556 -17.278 1.00 89.19 199 ASP A C 1
ATOM 1594 O O . ASP A 1 199 ? 14.052 -0.476 -17.852 1.00 89.19 199 ASP A O 1
ATOM 1598 N N . GLU A 1 200 ? 12.104 -1.538 -17.599 1.00 87.25 200 GLU A N 1
ATOM 1599 C CA . GLU A 1 200 ? 12.356 -2.430 -18.736 1.00 87.25 200 GLU A CA 1
ATOM 1600 C C . GLU A 1 200 ? 12.093 -1.667 -20.048 1.00 87.25 200 GLU A C 1
ATOM 1602 O O . GLU A 1 200 ? 10.983 -1.638 -20.585 1.00 87.25 200 GLU A O 1
ATOM 1607 N N . GLY A 1 201 ? 13.133 -1.027 -20.581 1.00 81.25 201 GLY A N 1
ATOM 1608 C CA . GLY A 1 201 ? 13.040 -0.262 -21.825 1.00 81.25 201 GLY A CA 1
ATOM 1609 C C . GLY A 1 201 ? 12.677 -1.105 -23.059 1.00 81.25 201 GLY A C 1
ATOM 1610 O O . GLY A 1 201 ? 12.683 -2.341 -23.046 1.00 81.25 201 GLY A O 1
ATOM 1611 N N . TYR A 1 202 ? 12.427 -0.427 -24.186 1.00 82.06 202 TYR A N 1
ATOM 1612 C CA . TYR A 1 202 ? 12.010 -1.047 -25.457 1.00 82.06 202 TYR A CA 1
ATOM 1613 C C . TYR A 1 202 ? 12.935 -2.183 -25.935 1.00 82.06 202 TYR A C 1
ATOM 1615 O O . TYR A 1 202 ? 12.480 -3.146 -26.554 1.00 82.06 202 TYR A O 1
ATOM 1623 N N . ALA A 1 203 ? 14.237 -2.108 -25.638 1.00 82.38 203 ALA A N 1
ATOM 1624 C CA . ALA A 1 203 ? 15.200 -3.159 -25.977 1.00 82.38 203 ALA A CA 1
ATOM 1625 C C . ALA A 1 203 ? 14.852 -4.521 -25.343 1.00 82.38 203 ALA A C 1
ATOM 1627 O O . ALA A 1 203 ? 15.106 -5.560 -25.956 1.00 82.38 203 ALA A O 1
ATOM 1628 N N . VAL A 1 204 ? 14.241 -4.502 -24.155 1.00 83.50 204 VAL A N 1
ATOM 1629 C CA . VAL A 1 204 ? 13.801 -5.684 -23.404 1.00 83.50 204 VAL A CA 1
ATOM 1630 C C . VAL A 1 204 ? 12.360 -6.036 -23.766 1.00 83.50 204 VAL A C 1
ATOM 1632 O O . VAL A 1 204 ? 12.076 -7.164 -24.163 1.00 83.50 204 VAL A O 1
ATOM 1635 N N . THR A 1 205 ? 11.447 -5.067 -23.680 1.00 82.56 205 THR A N 1
ATOM 1636 C CA . THR A 1 205 ? 10.001 -5.329 -23.784 1.00 82.56 205 THR A CA 1
ATOM 1637 C C . THR A 1 205 ? 9.487 -5.414 -25.218 1.00 82.56 205 THR A C 1
ATOM 1639 O O . THR A 1 205 ? 8.399 -5.950 -25.442 1.00 82.56 205 THR A O 1
ATOM 1642 N N . ARG A 1 206 ? 10.237 -4.869 -26.190 1.00 85.94 206 ARG A N 1
ATOM 1643 C CA . ARG A 1 206 ? 9.821 -4.672 -27.595 1.00 85.94 206 ARG A CA 1
ATOM 1644 C C . ARG A 1 206 ? 8.495 -3.910 -27.729 1.00 85.94 206 ARG A C 1
ATOM 1646 O O . ARG A 1 206 ? 7.787 -4.067 -28.722 1.00 85.94 206 ARG A O 1
ATOM 1653 N N . LYS A 1 207 ? 8.142 -3.125 -26.709 1.00 84.62 207 LYS A N 1
ATOM 1654 C CA . LYS A 1 207 ? 6.891 -2.375 -26.583 1.00 84.62 207 LYS A CA 1
ATOM 1655 C C . LYS A 1 207 ? 7.174 -1.018 -25.953 1.00 84.62 207 LYS A C 1
ATOM 1657 O O . LYS A 1 207 ? 8.119 -0.873 -25.184 1.00 84.62 207 LYS A O 1
ATOM 1662 N N . ASP A 1 208 ? 6.319 -0.053 -26.254 1.00 83.62 208 ASP A N 1
ATOM 1663 C CA . ASP A 1 208 ? 6.318 1.252 -25.598 1.00 83.62 208 ASP A CA 1
ATOM 1664 C C . ASP A 1 208 ? 5.566 1.145 -24.257 1.00 83.62 208 ASP A C 1
ATOM 1666 O O . ASP A 1 208 ? 4.352 1.327 -24.172 1.00 83.62 208 ASP A O 1
ATOM 1670 N N . ASN A 1 209 ? 6.269 0.640 -23.240 1.00 87.88 209 ASN A N 1
ATOM 1671 C CA . ASN A 1 209 ? 5.720 0.255 -21.932 1.00 87.88 209 ASN A CA 1
ATOM 1672 C C . ASN A 1 209 ? 6.465 0.912 -20.758 1.00 87.88 209 ASN A C 1
ATOM 1674 O O . ASN A 1 209 ? 6.160 0.602 -19.608 1.00 87.88 209 ASN A O 1
ATOM 1678 N N . ASP A 1 210 ? 7.433 1.784 -21.031 1.00 86.62 210 ASP A N 1
ATOM 1679 C CA . ASP A 1 210 ? 8.244 2.473 -20.022 1.00 86.62 210 ASP A CA 1
ATOM 1680 C C . ASP A 1 210 ? 7.391 3.320 -19.061 1.00 86.62 210 ASP A C 1
ATOM 1682 O O . ASP A 1 210 ? 7.695 3.402 -17.867 1.00 86.62 210 ASP A O 1
ATOM 1686 N N . TRP A 1 211 ? 6.256 3.838 -19.548 1.00 90.38 211 TRP A N 1
ATOM 1687 C CA . TRP A 1 211 ? 5.249 4.544 -18.757 1.00 90.38 211 TRP A CA 1
ATOM 1688 C C . TRP A 1 211 ? 4.841 3.769 -17.501 1.00 90.38 211 TRP A C 1
ATOM 1690 O O . TRP A 1 211 ? 4.644 4.373 -16.454 1.00 90.38 211 TRP A O 1
ATOM 1700 N N . ARG A 1 212 ? 4.813 2.430 -17.535 1.00 93.81 212 ARG A N 1
ATOM 1701 C CA . ARG A 1 212 ? 4.429 1.579 -16.391 1.00 93.81 212 ARG A CA 1
ATOM 1702 C C . ARG A 1 212 ? 5.338 1.747 -15.174 1.00 93.81 212 ARG A C 1
ATOM 1704 O O . ARG A 1 212 ? 4.892 1.489 -14.058 1.00 93.81 212 ARG A O 1
ATOM 1711 N N . TRP A 1 213 ? 6.579 2.185 -15.385 1.00 93.94 213 TRP A N 1
ATOM 1712 C CA . TRP A 1 213 ? 7.572 2.402 -14.332 1.00 93.94 213 TRP A CA 1
ATOM 1713 C C . TRP A 1 213 ? 7.915 3.881 -14.148 1.00 93.94 213 TRP A C 1
ATOM 1715 O O . TRP A 1 213 ? 7.980 4.348 -13.011 1.00 93.94 213 TRP A O 1
ATOM 1725 N N . ALA A 1 214 ? 8.129 4.603 -15.252 1.00 91.19 214 ALA A N 1
ATOM 1726 C CA . ALA A 1 214 ? 8.794 5.904 -15.259 1.00 91.19 214 ALA A CA 1
ATOM 1727 C C . ALA A 1 214 ? 7.854 7.111 -15.215 1.00 91.19 214 ALA A C 1
ATOM 1729 O O . ALA A 1 214 ? 8.271 8.190 -14.792 1.00 91.19 214 ALA A O 1
ATOM 1730 N N . GLU A 1 215 ? 6.602 6.958 -15.645 1.00 91.19 215 GLU A N 1
ATOM 1731 C CA . GLU A 1 215 ? 5.680 8.087 -15.731 1.00 91.19 215 GLU A CA 1
ATOM 1732 C C . GLU A 1 215 ? 5.310 8.606 -14.334 1.00 91.19 215 GLU A C 1
ATOM 1734 O O . GLU A 1 215 ? 5.020 7.836 -13.418 1.00 91.19 215 GLU A O 1
ATOM 1739 N N . GLY A 1 216 ? 5.336 9.929 -14.162 1.00 91.38 216 GLY A N 1
ATOM 1740 C CA . GLY A 1 216 ? 4.821 10.591 -12.967 1.00 91.38 216 GLY A CA 1
ATOM 1741 C C . GLY A 1 216 ? 3.297 10.664 -12.985 1.00 91.38 216 GLY A C 1
ATOM 1742 O O . GLY A 1 216 ? 2.712 11.140 -13.955 1.00 91.38 216 GLY A O 1
ATOM 1743 N N . TRP A 1 217 ? 2.649 10.282 -11.883 1.00 93.62 217 TRP A N 1
ATOM 1744 C CA . TRP A 1 217 ? 1.191 10.351 -11.756 1.00 93.62 217 TRP A CA 1
ATOM 1745 C C . TRP A 1 217 ? 0.777 10.961 -10.411 1.00 93.62 217 TRP A C 1
ATOM 1747 O O . TRP A 1 217 ? 1.266 10.578 -9.348 1.00 93.62 217 TRP A O 1
ATOM 1757 N N . LEU A 1 218 ? -0.133 11.945 -10.454 1.00 95.06 218 LEU A N 1
ATOM 1758 C CA . LEU A 1 218 ? -0.495 12.795 -9.308 1.00 95.06 218 LEU A CA 1
ATOM 1759 C C . LEU A 1 218 ? -0.885 12.025 -8.027 1.00 95.06 218 LEU A C 1
ATOM 1761 O O . LEU A 1 218 ? -0.468 12.455 -6.948 1.00 95.06 218 LEU A O 1
ATOM 1765 N N . PRO A 1 219 ? -1.626 10.900 -8.084 1.00 98.00 219 PRO A N 1
ATOM 1766 C CA . PRO A 1 219 ? -1.952 10.112 -6.899 1.00 98.00 219 PRO A CA 1
ATOM 1767 C C . PRO A 1 219 ? -0.737 9.640 -6.107 1.00 98.00 219 PRO A C 1
ATOM 1769 O O .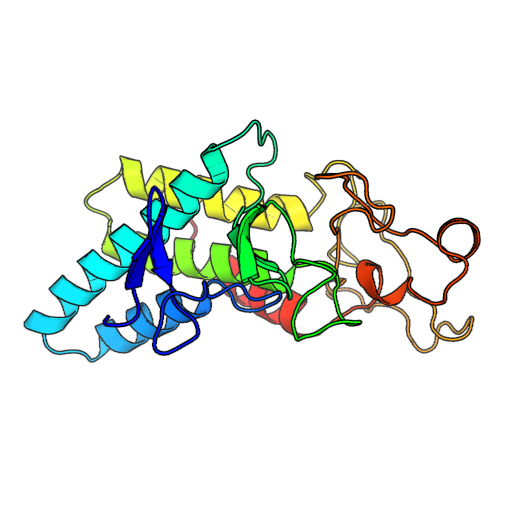 PRO A 1 219 ? -0.826 9.559 -4.887 1.00 98.00 219 PRO A O 1
ATOM 1772 N N . HIS A 1 220 ? 0.404 9.373 -6.750 1.00 97.88 220 HIS A N 1
ATOM 1773 C CA . HIS A 1 220 ? 1.620 8.974 -6.037 1.00 97.88 220 HIS A CA 1
ATOM 1774 C C . HIS A 1 220 ? 2.097 10.087 -5.108 1.00 97.88 220 HIS A C 1
ATOM 1776 O O . HIS A 1 220 ? 2.243 9.876 -3.904 1.00 97.88 220 HIS A O 1
ATOM 1782 N N . SER A 1 221 ? 2.258 11.294 -5.653 1.00 96.12 221 SER A N 1
ATOM 1783 C CA . SER A 1 221 ? 2.658 12.472 -4.883 1.00 96.12 221 SER A CA 1
ATOM 1784 C C . SER A 1 221 ? 1.609 12.863 -3.841 1.00 96.12 221 SER A C 1
ATOM 1786 O O . SER A 1 221 ? 1.974 13.199 -2.718 1.00 96.12 221 SER A O 1
ATOM 1788 N N . ALA A 1 222 ? 0.317 12.785 -4.172 1.00 98.00 222 ALA A N 1
ATOM 1789 C CA . ALA A 1 222 ? -0.762 13.136 -3.251 1.00 98.00 222 ALA A CA 1
ATOM 1790 C C . ALA A 1 222 ? -0.824 12.188 -2.043 1.00 98.00 222 ALA A C 1
ATOM 1792 O O . ALA A 1 222 ? -0.860 12.648 -0.900 1.00 98.00 222 ALA A O 1
ATOM 1793 N N . TRP A 1 223 ? -0.775 10.872 -2.275 1.00 98.75 223 TRP A N 1
ATOM 1794 C CA . TRP A 1 223 ? -0.769 9.891 -1.191 1.00 98.75 223 TRP A CA 1
ATOM 1795 C C . TRP A 1 223 ? 0.492 9.959 -0.350 1.00 98.75 223 TRP A C 1
ATOM 1797 O O . TRP A 1 223 ? 0.404 9.877 0.874 1.00 98.75 223 TRP A O 1
ATOM 1807 N N . TYR A 1 224 ? 1.651 10.140 -0.983 1.00 98.12 224 TYR A N 1
ATOM 1808 C CA . TYR A 1 224 ? 2.904 10.289 -0.259 1.00 98.12 224 TYR A CA 1
ATOM 1809 C C . TYR A 1 224 ? 2.880 11.529 0.638 1.00 98.12 224 TYR A C 1
ATOM 1811 O O . TYR A 1 224 ? 3.159 11.419 1.831 1.00 98.12 224 TYR A O 1
ATOM 1819 N N . LEU A 1 225 ? 2.468 12.685 0.097 1.00 97.88 225 LEU A N 1
ATOM 1820 C CA . LEU A 1 225 ? 2.311 13.930 0.853 1.00 97.88 225 LEU A CA 1
ATOM 1821 C C . LEU A 1 225 ? 1.370 13.744 2.047 1.00 97.88 225 LEU A C 1
ATOM 1823 O O . LEU A 1 225 ? 1.693 14.152 3.163 1.00 97.88 225 LEU A O 1
ATOM 1827 N N . TYR A 1 226 ? 0.226 13.094 1.829 1.00 98.44 226 TYR A N 1
ATOM 1828 C CA . TYR A 1 226 ? -0.718 12.822 2.903 1.00 98.44 226 TYR A CA 1
ATOM 1829 C C . TYR A 1 226 ? -0.107 11.910 3.973 1.00 98.44 226 TYR A C 1
ATOM 1831 O O . TYR A 1 226 ? -0.136 12.255 5.154 1.00 98.44 226 TYR A O 1
ATOM 1839 N N . ALA A 1 227 ? 0.530 10.806 3.577 1.00 98.44 227 ALA A N 1
ATOM 1840 C CA . ALA A 1 227 ? 1.174 9.870 4.494 1.00 98.44 227 ALA A CA 1
ATOM 1841 C C . ALA A 1 227 ? 2.248 10.542 5.368 1.00 98.44 227 ALA A C 1
ATOM 1843 O O . ALA A 1 227 ? 2.287 10.303 6.578 1.00 98.44 227 ALA A O 1
ATOM 1844 N N . VAL A 1 228 ? 3.092 11.408 4.794 1.00 97.19 228 VAL A N 1
ATOM 1845 C CA . VAL A 1 228 ? 4.144 12.110 5.554 1.00 97.19 228 VAL A CA 1
ATOM 1846 C C . VAL A 1 228 ? 3.609 13.241 6.434 1.00 97.19 228 VAL A C 1
ATOM 1848 O O . VAL A 1 228 ? 4.259 13.584 7.415 1.00 97.19 228 VAL A O 1
ATOM 1851 N N . SER A 1 229 ? 2.424 13.781 6.130 1.00 97.69 229 SER A N 1
ATOM 1852 C CA . SER A 1 229 ? 1.755 14.799 6.957 1.00 97.69 229 SER A CA 1
ATOM 1853 C C . SER A 1 229 ? 1.065 14.233 8.206 1.00 97.69 229 SER A C 1
ATOM 1855 O O . SER A 1 229 ? 0.734 14.980 9.126 1.00 97.69 229 SER A O 1
ATOM 1857 N N . LEU A 1 230 ? 0.823 12.918 8.236 1.00 96.88 230 LEU A N 1
ATOM 1858 C CA . LEU A 1 230 ? 0.178 12.234 9.353 1.00 96.88 230 LEU A CA 1
ATOM 1859 C C . LEU A 1 230 ? 1.185 11.916 10.472 1.00 96.88 230 LEU A C 1
ATOM 1861 O O . LEU A 1 230 ? 2.371 11.733 10.184 1.00 96.88 230 LEU A O 1
ATOM 1865 N N . PRO A 1 231 ? 0.723 11.782 11.732 1.00 87.25 231 PRO A N 1
ATOM 1866 C CA . PRO A 1 231 ? 1.586 11.440 12.858 1.00 87.25 231 PRO A CA 1
ATOM 1867 C C . PRO A 1 231 ? 2.399 10.170 12.594 1.00 87.25 231 PRO A C 1
ATOM 1869 O O . PRO A 1 231 ? 1.858 9.155 12.152 1.00 87.25 231 PRO A O 1
ATOM 1872 N N . ASP A 1 232 ? 3.695 10.216 12.891 1.00 79.62 232 ASP A N 1
ATOM 1873 C CA . ASP A 1 232 ? 4.607 9.082 12.740 1.00 79.62 232 ASP A CA 1
ATOM 1874 C C . ASP A 1 232 ? 5.003 8.454 14.086 1.00 79.62 232 ASP A C 1
ATOM 1876 O O . ASP A 1 232 ? 5.662 7.415 14.090 1.00 79.62 232 ASP A O 1
ATOM 1880 N N . ARG A 1 233 ? 4.601 9.054 15.217 1.00 72.69 233 ARG A N 1
ATOM 1881 C CA . ARG A 1 233 ? 4.854 8.606 16.597 1.00 72.69 233 ARG A CA 1
ATOM 1882 C C . ARG A 1 233 ? 3.650 8.914 17.494 1.00 72.69 233 ARG A C 1
ATOM 1884 O O . ARG A 1 233 ? 2.899 9.849 17.219 1.00 72.69 233 ARG A O 1
ATOM 1891 N N . HIS A 1 234 ? 3.494 8.109 18.545 1.00 56.66 234 HIS A N 1
ATOM 1892 C CA . HIS A 1 234 ? 2.575 8.351 19.660 1.00 56.66 234 HIS A CA 1
ATOM 1893 C C . HIS A 1 234 ? 3.234 9.158 20.769 1.00 56.66 234 HIS A C 1
ATOM 1895 O O . HIS A 1 234 ? 4.429 8.890 21.036 1.00 56.66 234 HIS A O 1
#